Protein AF-A0A7V3N4R5-F1 (afdb_monomer)

Nearest PDB structures (foldseek):
  3wfo-assembly3_C  TM=3.844E-01  e=6.328E+00  Aquifex aeolicus VF5

Mean predicted aligned error: 7.98 Å

Structure (mmCIF, N/CA/C/O backbone):
data_AF-A0A7V3N4R5-F1
#
_entry.id   AF-A0A7V3N4R5-F1
#
loop_
_atom_site.group_PDB
_atom_site.id
_atom_site.type_symbol
_atom_site.label_atom_id
_atom_site.label_alt_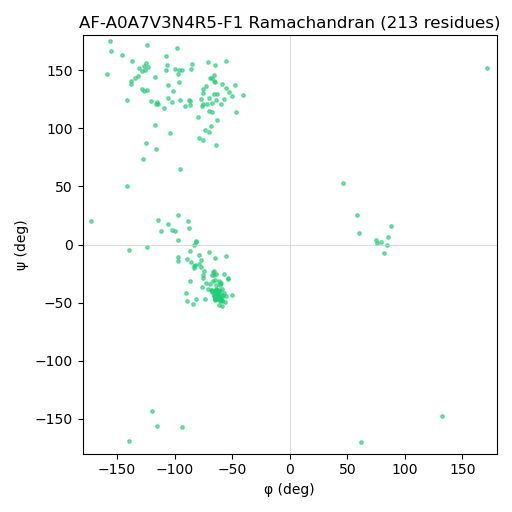id
_atom_site.label_comp_id
_atom_site.label_asym_id
_atom_site.label_entity_id
_atom_site.label_seq_id
_atom_site.pdbx_PDB_ins_code
_atom_site.Cartn_x
_atom_site.Cartn_y
_atom_site.Cartn_z
_atom_site.occupancy
_atom_site.B_iso_or_equiv
_atom_site.auth_seq_id
_atom_site.auth_comp_id
_atom_site.auth_asym_id
_atom_site.auth_atom_id
_atom_site.pdbx_PDB_model_num
ATOM 1 N N . MET A 1 1 ? -25.066 21.885 56.113 1.00 42.94 1 MET A N 1
ATOM 2 C CA . MET A 1 1 ? -25.441 22.082 54.693 1.00 42.94 1 MET A CA 1
ATOM 3 C C . MET A 1 1 ? -24.604 21.133 53.843 1.00 42.94 1 MET A C 1
ATOM 5 O O . MET A 1 1 ? -23.394 21.307 53.765 1.00 42.94 1 MET A O 1
ATOM 9 N N . LYS A 1 2 ? -25.208 20.058 53.319 1.00 43.84 2 LYS A N 1
ATOM 10 C CA . LYS A 1 2 ? -24.513 19.022 52.537 1.00 43.84 2 LYS A CA 1
ATOM 11 C C . LYS A 1 2 ? -24.316 19.534 51.106 1.00 43.84 2 LYS A C 1
ATOM 13 O O . LYS A 1 2 ? -25.289 19.662 50.374 1.00 43.84 2 LYS A O 1
ATOM 18 N N . LYS A 1 3 ? -23.076 19.845 50.716 1.00 50.09 3 LYS A N 1
ATOM 19 C CA . LYS A 1 3 ? -22.726 20.097 49.311 1.00 50.09 3 LYS A CA 1
ATOM 20 C C . LYS A 1 3 ? -22.715 18.745 48.593 1.00 50.09 3 LYS A C 1
ATOM 22 O O . LYS A 1 3 ? -21.779 17.967 48.750 1.00 50.09 3 LYS A O 1
ATOM 27 N N . ILE A 1 4 ? -23.805 18.434 47.898 1.00 53.88 4 ILE A N 1
ATOM 28 C CA . ILE A 1 4 ? -23.929 17.249 47.046 1.00 53.88 4 ILE A CA 1
ATOM 29 C C . ILE A 1 4 ? -22.974 17.448 45.863 1.00 53.88 4 ILE A C 1
ATOM 31 O O . ILE A 1 4 ? -23.129 18.383 45.083 1.00 53.88 4 ILE A O 1
ATOM 35 N N . PHE A 1 5 ? -21.944 16.605 45.782 1.00 53.53 5 PHE A N 1
ATOM 36 C CA . PHE A 1 5 ? -20.989 16.567 44.677 1.00 53.53 5 PHE A CA 1
ATOM 37 C C . PHE A 1 5 ? -21.696 16.056 43.412 1.00 53.53 5 PHE A C 1
ATOM 39 O O . PHE A 1 5 ? -21.926 14.861 43.252 1.00 53.53 5 PHE A O 1
ATOM 46 N N . LEU A 1 6 ? -22.040 16.980 42.520 1.00 50.12 6 LEU A N 1
ATOM 47 C CA . LEU A 1 6 ? -22.646 16.741 41.209 1.00 50.12 6 LEU A CA 1
ATOM 48 C C . LEU A 1 6 ? -21.533 16.711 40.138 1.00 50.12 6 LEU A C 1
ATOM 50 O O . LEU A 1 6 ? -21.434 17.613 39.319 1.00 50.12 6 LEU A O 1
ATOM 54 N N . ILE A 1 7 ? -20.617 15.731 40.196 1.00 55.66 7 ILE A N 1
ATOM 55 C CA . ILE A 1 7 ? -19.498 15.604 39.229 1.00 55.66 7 ILE A CA 1
ATOM 56 C C . ILE A 1 7 ? -19.177 14.136 38.825 1.00 55.66 7 ILE A C 1
ATOM 58 O O . ILE A 1 7 ? -18.016 13.743 38.885 1.00 55.66 7 ILE A O 1
ATOM 62 N N . PRO A 1 8 ? -20.142 13.284 38.408 1.00 52.06 8 PRO A N 1
ATOM 63 C CA . PRO A 1 8 ? -19.741 12.130 37.586 1.00 52.06 8 PRO A CA 1
ATOM 64 C C . PRO A 1 8 ? -20.451 12.016 36.230 1.00 52.06 8 PRO A C 1
ATOM 66 O O . PRO A 1 8 ? -20.114 11.133 35.453 1.00 52.06 8 PRO A O 1
ATOM 69 N N . ILE A 1 9 ? -21.390 12.905 35.891 1.00 51.75 9 ILE A N 1
ATOM 70 C CA . ILE A 1 9 ? -22.190 12.763 34.656 1.00 51.75 9 ILE A CA 1
ATOM 71 C C . ILE A 1 9 ? -21.463 13.314 33.411 1.00 51.75 9 ILE A C 1
ATOM 73 O O . ILE A 1 9 ? -21.743 12.882 32.298 1.00 51.75 9 ILE A O 1
ATOM 77 N N . LEU A 1 10 ? -20.465 14.191 33.572 1.00 48.09 10 LEU A N 1
ATOM 78 C CA . LEU A 1 10 ? -19.772 14.814 32.433 1.00 48.09 10 LEU A CA 1
ATOM 79 C C . LEU A 1 10 ? -18.754 13.886 31.730 1.00 48.09 10 LEU A C 1
ATOM 81 O O . LEU A 1 10 ? -18.425 14.120 30.574 1.00 48.09 10 LEU A O 1
ATOM 85 N N . PHE A 1 11 ? -18.286 12.811 32.381 1.00 51.50 11 PHE A N 1
ATOM 86 C CA . PHE A 1 11 ? -17.309 11.874 31.794 1.00 51.50 11 PHE A CA 1
ATOM 87 C C . PHE A 1 11 ? -17.935 10.713 31.004 1.00 51.50 11 PHE A C 1
ATOM 89 O O . PHE A 1 11 ? -17.228 10.046 30.255 1.00 51.50 11 PHE A O 1
ATOM 96 N N . LEU A 1 12 ? -19.251 10.486 31.115 1.00 50.97 12 LEU A N 1
ATOM 97 C CA . LEU A 1 12 ? -19.955 9.435 30.361 1.00 50.97 12 LEU A CA 1
ATOM 98 C C . LEU A 1 12 ? -20.211 9.805 28.889 1.00 50.97 12 LEU A C 1
ATOM 100 O O . LEU A 1 12 ? -20.517 8.926 28.095 1.00 50.97 12 LEU A O 1
ATOM 104 N N . PHE A 1 13 ? -20.044 11.076 28.510 1.00 49.75 13 PHE A N 1
ATOM 105 C CA . PHE A 1 13 ? -20.226 11.547 27.130 1.00 49.75 13 PHE A CA 1
ATOM 106 C C . PHE A 1 13 ? -18.917 11.649 26.329 1.00 49.75 13 PHE A C 1
ATOM 108 O O . PHE A 1 13 ? -18.934 12.079 25.181 1.00 49.75 13 PHE A O 1
ATOM 115 N N . LEU A 1 14 ? -17.786 11.243 26.918 1.00 48.66 14 LEU A N 1
ATOM 116 C CA . LEU A 1 14 ? -16.469 11.210 26.269 1.00 48.66 14 LEU A CA 1
ATOM 117 C C . LEU A 1 14 ? -16.024 9.785 25.916 1.00 48.66 14 LEU A C 1
ATOM 119 O O . LEU A 1 14 ? -14.837 9.563 25.681 1.00 48.66 14 LEU A O 1
ATOM 123 N N . SER A 1 15 ? -16.944 8.812 25.871 1.00 47.53 15 SER A N 1
ATOM 124 C CA . SER A 1 15 ? -16.670 7.507 25.266 1.00 47.53 15 SER A CA 1
ATOM 125 C C . SER A 1 15 ? -16.415 7.719 23.776 1.00 47.53 15 SER A C 1
ATOM 127 O O . SER A 1 15 ? -17.335 7.686 22.957 1.00 47.53 15 SER A O 1
ATOM 129 N N . GLY A 1 16 ? -15.158 8.030 23.460 1.00 48.97 16 GLY A N 1
ATOM 130 C CA . GLY A 1 16 ? -14.650 8.142 22.111 1.00 48.97 16 GLY A CA 1
ATOM 131 C C . GLY A 1 16 ? -15.064 6.893 21.363 1.00 48.97 16 GLY A C 1
ATOM 132 O O . GLY A 1 16 ? -14.892 5.779 21.862 1.00 48.97 16 GLY A O 1
ATOM 133 N N . ILE A 1 17 ? -15.682 7.118 20.210 1.00 50.53 17 ILE A N 1
ATOM 134 C CA . ILE A 1 17 ? -16.067 6.088 19.260 1.00 50.53 17 ILE A CA 1
ATOM 135 C C . ILE A 1 17 ? -14.837 5.190 19.115 1.00 50.53 17 ILE A C 1
ATOM 137 O O . ILE A 1 17 ? -13.774 5.666 18.722 1.00 50.53 17 ILE A O 1
ATOM 141 N N . ALA A 1 18 ? -14.931 3.934 19.549 1.00 45.59 18 ALA A N 1
ATOM 142 C CA . ALA A 1 18 ? -13.919 2.955 19.201 1.00 45.59 18 ALA A CA 1
ATOM 143 C C . ALA A 1 18 ? -14.007 2.847 17.680 1.00 45.59 18 ALA A C 1
ATOM 145 O O . ALA A 1 18 ? -15.024 2.387 17.165 1.00 45.59 18 ALA A O 1
ATOM 146 N N . TRP A 1 19 ? -13.018 3.389 16.971 1.00 52.00 19 TRP A N 1
ATOM 147 C CA . TRP A 1 19 ? -12.984 3.301 15.520 1.00 52.00 19 TRP A CA 1
ATOM 148 C C . TRP A 1 19 ? -12.701 1.837 15.204 1.00 52.00 19 TRP A C 1
ATOM 150 O O . TRP A 1 19 ? -11.571 1.370 15.312 1.00 52.00 19 TRP A O 1
ATOM 160 N N . SER A 1 20 ? -13.775 1.096 14.931 1.00 63.69 20 SER A N 1
ATOM 161 C CA . SER A 1 20 ? -13.699 -0.180 14.238 1.00 63.69 20 SER A CA 1
ATOM 162 C C . SER A 1 20 ? -12.972 0.037 12.915 1.00 63.69 20 SER A C 1
ATOM 164 O O . SER A 1 20 ? -12.940 1.161 12.400 1.00 63.69 20 SER A O 1
ATOM 166 N N . LEU A 1 21 ? -12.417 -1.040 12.357 1.00 73.06 21 LEU A N 1
ATOM 167 C CA . LEU A 1 21 ? -11.951 -1.055 10.974 1.00 73.06 21 LEU A CA 1
ATOM 168 C C . LEU A 1 21 ? -12.972 -0.302 10.097 1.00 73.06 21 LEU A C 1
ATOM 170 O O . LEU A 1 21 ? -14.174 -0.561 10.226 1.00 73.06 21 LEU A O 1
ATOM 174 N N . PRO A 1 22 ? -12.543 0.677 9.280 1.00 80.44 22 PRO A N 1
ATOM 175 C CA . PRO A 1 22 ? -13.484 1.506 8.529 1.00 80.44 22 PRO A CA 1
ATOM 176 C C . PRO A 1 22 ? -14.196 0.744 7.403 1.00 80.44 22 PRO A C 1
ATOM 178 O O . PRO A 1 22 ? -15.109 1.300 6.802 1.00 80.44 22 PRO A O 1
ATOM 181 N N . PHE A 1 23 ? -13.784 -0.501 7.158 1.00 91.00 23 PHE A N 1
ATOM 182 C CA . PHE A 1 23 ? -14.266 -1.402 6.122 1.00 91.00 23 PHE A CA 1
ATOM 183 C C . PHE A 1 23 ? -14.566 -2.774 6.732 1.00 91.00 23 PHE A C 1
ATOM 185 O O . PHE A 1 23 ? -13.844 -3.232 7.621 1.00 91.00 23 PHE A O 1
ATOM 192 N N . ASN A 1 24 ? -15.598 -3.438 6.225 1.00 92.62 24 ASN A N 1
ATOM 193 C CA . ASN A 1 24 ? -15.962 -4.816 6.535 1.00 92.62 24 ASN A CA 1
ATOM 194 C C . ASN A 1 24 ? -16.088 -5.613 5.235 1.00 92.62 24 ASN A C 1
ATOM 196 O O . ASN A 1 24 ? -16.434 -5.067 4.187 1.00 92.62 24 ASN A O 1
ATOM 200 N N . ALA A 1 25 ? -15.879 -6.927 5.310 1.00 93.62 25 ALA A N 1
ATOM 201 C CA . ALA A 1 25 ? -16.106 -7.818 4.179 1.00 93.62 25 ALA A CA 1
ATOM 202 C C . ALA A 1 25 ? -17.522 -7.639 3.591 1.00 93.62 25 ALA A C 1
ATOM 204 O O . ALA A 1 25 ? -18.529 -7.632 4.308 1.00 93.62 25 ALA A O 1
ATOM 205 N N . GLY A 1 26 ? -17.593 -7.497 2.269 1.00 94.75 26 GLY A N 1
ATOM 206 C CA . GLY A 1 26 ? -18.817 -7.254 1.510 1.00 94.75 26 GLY A CA 1
ATOM 207 C C . GLY A 1 26 ? -19.251 -5.787 1.418 1.00 94.75 26 GLY A C 1
ATOM 208 O O . GLY A 1 26 ? -20.268 -5.517 0.759 1.00 94.75 26 GLY A O 1
ATOM 209 N N . ASP A 1 27 ? -18.521 -4.846 2.030 1.00 96.69 27 ASP A N 1
ATOM 210 C CA . ASP A 1 27 ? -18.789 -3.415 1.875 1.00 96.69 27 ASP A CA 1
ATOM 211 C C . ASP A 1 27 ? -18.523 -2.977 0.420 1.00 96.69 27 ASP A C 1
ATOM 213 O O . ASP A 1 27 ? -17.470 -3.286 -0.146 1.00 96.69 27 ASP A O 1
ATOM 217 N N . PRO A 1 28 ? -19.472 -2.277 -0.231 1.00 97.62 28 PRO A N 1
ATOM 218 C CA . PRO A 1 28 ? -19.254 -1.709 -1.549 1.00 97.62 28 PRO A CA 1
ATOM 219 C C . PRO A 1 28 ? -18.368 -0.466 -1.445 1.00 97.62 28 PRO A C 1
ATOM 221 O O . PRO A 1 28 ? -18.621 0.435 -0.638 1.00 97.62 28 PRO A O 1
ATOM 224 N N . VAL A 1 29 ? -17.366 -0.380 -2.314 1.00 97.88 29 VAL A N 1
ATOM 225 C CA . VAL A 1 29 ? -16.398 0.719 -2.330 1.00 97.88 29 VAL A CA 1
ATOM 226 C C . VAL A 1 29 ? -16.359 1.418 -3.681 1.00 97.88 29 VAL A C 1
ATOM 228 O O . VAL A 1 29 ? -16.643 0.842 -4.729 1.00 97.88 29 VAL A O 1
ATOM 231 N N . ASN A 1 30 ? -15.986 2.691 -3.658 1.00 97.88 30 ASN A N 1
ATOM 232 C CA . ASN A 1 30 ? -15.648 3.459 -4.845 1.00 97.88 30 ASN A CA 1
ATOM 233 C C . ASN A 1 30 ? -14.164 3.830 -4.791 1.00 97.88 30 ASN A C 1
ATOM 235 O O . ASN A 1 30 ? -13.720 4.477 -3.841 1.00 97.88 30 ASN A O 1
ATOM 239 N N . ILE A 1 31 ? -13.411 3.404 -5.803 1.00 97.44 31 ILE A N 1
ATOM 240 C CA . ILE A 1 31 ? -11.957 3.548 -5.871 1.00 97.44 31 ILE A CA 1
ATOM 241 C C . ILE A 1 31 ? -11.618 4.477 -7.036 1.00 97.44 31 ILE A C 1
ATOM 243 O O . ILE A 1 31 ? -11.996 4.211 -8.175 1.00 97.44 31 ILE A O 1
ATOM 247 N N . ASN A 1 32 ? -10.903 5.567 -6.757 1.00 97.06 32 ASN A N 1
ATOM 248 C CA . ASN A 1 32 ? -10.471 6.527 -7.773 1.00 97.06 32 ASN A CA 1
ATOM 249 C C . ASN A 1 32 ? -8.960 6.701 -7.747 1.00 97.06 32 ASN A C 1
ATOM 251 O O . ASN A 1 32 ? -8.384 6.968 -6.694 1.00 97.06 32 ASN A O 1
ATOM 255 N N . LEU A 1 33 ? -8.337 6.647 -8.920 1.00 96.62 33 LEU A N 1
ATOM 256 C CA . LEU A 1 33 ? -6.944 7.036 -9.090 1.00 96.62 33 LEU A CA 1
ATOM 257 C C . LEU A 1 33 ? -6.823 8.563 -8.984 1.00 96.62 33 LEU A C 1
ATOM 259 O O . LEU A 1 33 ? -7.456 9.296 -9.744 1.00 96.62 33 LEU A O 1
ATOM 263 N N . ILE A 1 34 ? -6.031 9.040 -8.026 1.00 97.56 34 ILE A N 1
ATOM 264 C CA . ILE A 1 34 ? -5.731 10.464 -7.826 1.00 97.56 34 ILE A CA 1
ATOM 265 C C . ILE A 1 34 ? -4.509 10.849 -8.653 1.00 97.56 34 ILE A C 1
ATOM 267 O O . ILE A 1 34 ? -4.524 11.849 -9.368 1.00 97.56 34 ILE A O 1
ATOM 271 N N . GLU A 1 35 ? -3.450 10.050 -8.551 1.00 97.12 35 GLU A N 1
ATOM 272 C CA . GLU A 1 35 ? -2.182 10.309 -9.219 1.00 97.12 35 GLU A CA 1
ATOM 273 C C . GLU A 1 35 ? -1.594 9.004 -9.735 1.00 97.12 35 GLU A C 1
ATOM 275 O O . GLU A 1 35 ? -1.421 8.063 -8.971 1.00 97.12 35 GLU A O 1
ATOM 280 N N . SER A 1 36 ? -1.306 8.955 -11.036 1.00 96.31 36 SER A N 1
ATOM 281 C CA . SER A 1 36 ? -0.877 7.743 -11.732 1.00 96.31 36 SER A CA 1
ATOM 282 C C . SER A 1 36 ? 0.641 7.652 -11.862 1.00 96.31 36 SER A C 1
ATOM 284 O O . SER A 1 36 ? 1.304 8.638 -12.205 1.00 96.31 36 SER A O 1
ATOM 286 N N . VAL A 1 37 ? 1.174 6.447 -11.681 1.00 96.44 37 VAL A N 1
ATOM 287 C CA . VAL A 1 37 ? 2.512 6.055 -12.126 1.00 96.44 37 VAL A CA 1
ATOM 288 C C . VAL A 1 37 ? 2.406 4.791 -12.977 1.00 96.44 37 VAL A C 1
ATOM 290 O O . VAL A 1 37 ? 1.705 3.843 -12.622 1.00 96.44 37 VAL A O 1
ATOM 293 N N . GLY A 1 38 ? 3.063 4.787 -14.138 1.00 94.31 38 GLY A N 1
ATOM 294 C CA . GLY A 1 38 ? 3.127 3.596 -14.983 1.00 94.31 38 GLY A CA 1
ATOM 295 C C . GLY A 1 38 ? 3.985 2.521 -14.324 1.00 94.31 38 GLY A C 1
ATOM 296 O O . GLY A 1 38 ? 4.990 2.848 -13.701 1.00 94.31 38 GLY A O 1
ATOM 297 N N . SER A 1 39 ? 3.612 1.252 -14.472 1.00 90.56 39 SER A N 1
ATOM 298 C CA . SER A 1 39 ? 4.412 0.122 -13.978 1.00 90.56 39 SER A CA 1
ATOM 299 C C . SER A 1 39 ? 5.488 -0.342 -14.967 1.00 90.56 39 SER A C 1
ATOM 301 O O . SER A 1 39 ? 6.382 -1.103 -14.625 1.00 90.56 39 SER A O 1
ATOM 303 N N . GLY A 1 40 ? 5.387 0.078 -16.232 1.00 86.62 40 GLY A N 1
ATOM 304 C CA . GLY A 1 40 ? 6.186 -0.468 -17.333 1.00 86.62 40 GLY A CA 1
ATOM 305 C C . GLY A 1 40 ? 5.645 -1.784 -17.915 1.00 86.62 40 GLY A C 1
ATOM 306 O O . GLY A 1 40 ? 6.114 -2.202 -18.967 1.00 86.62 40 GLY A O 1
ATOM 307 N N . PHE A 1 41 ? 4.618 -2.395 -17.311 1.00 86.19 41 PHE A N 1
ATOM 308 C CA . PHE A 1 41 ? 3.940 -3.603 -17.818 1.00 86.19 41 PHE A CA 1
ATOM 309 C C . PHE A 1 41 ? 2.620 -3.315 -18.550 1.00 86.19 41 PHE A C 1
ATOM 311 O O . PHE A 1 41 ? 1.830 -4.214 -18.819 1.00 86.19 41 PHE A O 1
ATOM 318 N N . GLY A 1 42 ? 2.344 -2.047 -18.861 1.00 79.44 42 GLY A N 1
ATOM 319 C CA . GLY A 1 42 ? 1.057 -1.636 -19.429 1.00 79.44 42 GLY A CA 1
ATOM 320 C C . GLY A 1 42 ? -0.073 -1.512 -18.399 1.00 79.44 42 GLY A C 1
ATOM 321 O O . GLY A 1 42 ? -1.188 -1.161 -18.779 1.00 79.44 42 GLY A O 1
ATOM 322 N N . SER A 1 43 ? 0.215 -1.732 -17.111 1.00 83.44 43 SER A N 1
ATOM 323 C CA . SER A 1 43 ? -0.635 -1.349 -15.980 1.00 83.44 43 SER A CA 1
ATOM 324 C C . SER A 1 43 ? -0.168 -0.020 -15.362 1.00 83.44 43 SER A C 1
ATOM 326 O O . SER A 1 43 ? 0.899 0.520 -15.686 1.00 83.44 43 SER A O 1
ATOM 328 N N . SER A 1 44 ? -0.984 0.547 -14.475 1.00 90.69 44 SER A N 1
ATOM 329 C CA . SER A 1 44 ? -0.639 1.752 -13.720 1.00 90.69 44 SER A CA 1
ATOM 330 C C . SER A 1 44 ? -1.075 1.621 -12.270 1.00 90.69 44 SER A C 1
ATOM 332 O O . SER A 1 44 ? -2.186 1.163 -12.015 1.00 90.69 44 SER A O 1
ATOM 334 N N . GLY A 1 45 ? -0.243 2.106 -11.357 1.00 94.12 45 GLY A N 1
ATOM 335 C CA . GLY A 1 45 ? -0.559 2.260 -9.940 1.00 94.12 45 GLY A CA 1
ATOM 336 C C . GLY A 1 45 ? -0.555 3.733 -9.548 1.00 94.12 45 GLY A C 1
ATOM 337 O O . GLY A 1 45 ? -0.686 4.620 -10.401 1.00 94.12 45 GLY A O 1
ATOM 338 N N . GLY A 1 46 ? -0.346 3.998 -8.261 1.00 95.75 46 GLY A N 1
ATOM 339 C CA . GLY A 1 46 ? -0.121 5.334 -7.727 1.00 95.75 46 GLY A CA 1
ATOM 340 C C . GLY A 1 46 ? -0.980 5.611 -6.504 1.00 95.75 46 GLY A C 1
ATOM 341 O O . GLY A 1 46 ? -1.265 4.715 -5.718 1.00 95.75 46 GLY A O 1
ATOM 342 N N . LEU A 1 47 ? -1.385 6.867 -6.329 1.00 97.94 47 LEU A N 1
ATOM 343 C CA . LEU A 1 47 ? -2.213 7.247 -5.193 1.00 97.94 47 LEU A CA 1
ATOM 344 C C . LEU A 1 47 ? -3.689 7.031 -5.518 1.00 97.94 47 LEU A C 1
ATOM 346 O O . LEU A 1 47 ? -4.233 7.680 -6.415 1.00 97.94 47 LEU A O 1
ATOM 350 N N . PHE A 1 48 ? -4.354 6.193 -4.736 1.00 97.94 48 PHE A N 1
ATOM 351 C CA . PHE A 1 48 ? -5.781 5.921 -4.835 1.00 97.94 48 PHE A CA 1
ATOM 352 C C . PHE A 1 48 ? -6.551 6.544 -3.683 1.00 97.94 48 PHE A C 1
ATOM 354 O O . PHE A 1 48 ? -6.055 6.664 -2.565 1.00 97.94 48 PHE A O 1
ATOM 361 N N . LYS A 1 49 ? -7.801 6.903 -3.962 1.00 97.75 49 LYS A N 1
ATOM 362 C CA . LYS A 1 49 ? -8.817 7.267 -2.981 1.00 97.75 49 LYS A CA 1
ATOM 363 C C . LYS A 1 49 ? -9.861 6.166 -2.927 1.00 97.75 49 LYS A C 1
ATOM 365 O O . LYS A 1 49 ? -10.566 5.971 -3.917 1.00 97.75 49 LYS A O 1
ATOM 370 N N . ILE A 1 50 ? -9.999 5.513 -1.781 1.00 97.19 50 ILE A N 1
ATOM 371 C CA . ILE A 1 50 ? -11.036 4.505 -1.546 1.00 97.19 50 ILE A CA 1
ATOM 372 C C . ILE A 1 50 ? -12.096 5.112 -0.646 1.00 97.19 50 ILE A C 1
ATOM 374 O O . ILE A 1 50 ? -11.782 5.622 0.430 1.00 97.19 50 ILE A O 1
ATOM 378 N N . LYS A 1 51 ? -13.348 5.064 -1.094 1.00 97.19 51 LYS A N 1
ATOM 379 C CA . LYS A 1 51 ? -14.515 5.498 -0.335 1.00 97.19 51 LYS A CA 1
ATOM 380 C C . LYS A 1 51 ? -15.432 4.313 -0.068 1.00 97.19 51 LYS A C 1
ATOM 382 O O . LYS A 1 51 ? -15.955 3.727 -1.012 1.00 97.19 51 LYS A O 1
ATOM 387 N N . ASP A 1 52 ? -15.684 4.032 1.202 1.00 96.25 52 ASP A N 1
ATOM 388 C CA . ASP A 1 52 ? -16.749 3.126 1.619 1.00 96.25 52 ASP A CA 1
ATOM 389 C C . ASP A 1 52 ? -18.114 3.780 1.347 1.00 96.25 52 ASP A C 1
ATOM 391 O O . ASP A 1 52 ? -18.369 4.921 1.755 1.00 96.25 52 ASP A O 1
ATOM 395 N N . LEU A 1 53 ? -18.994 3.094 0.618 1.00 96.50 53 LEU A N 1
ATOM 396 C CA . LEU A 1 53 ? -20.293 3.650 0.234 1.00 96.50 53 LEU A CA 1
ATOM 397 C C . LEU A 1 53 ? -21.363 3.518 1.328 1.00 96.50 53 LEU A C 1
ATOM 399 O O . LEU A 1 53 ? -22.347 4.258 1.287 1.00 96.50 53 LEU A O 1
ATOM 403 N N . ASN A 1 54 ? -21.164 2.644 2.314 1.00 94.62 54 ASN A N 1
ATOM 404 C CA . ASN A 1 54 ? -22.042 2.488 3.471 1.00 94.62 54 ASN A CA 1
ATOM 405 C C . ASN A 1 54 ? -21.739 3.552 4.537 1.00 94.62 54 ASN A C 1
ATOM 407 O O . ASN A 1 54 ? -22.652 4.209 5.042 1.00 94.62 54 ASN A O 1
ATOM 411 N N . THR A 1 55 ? -20.462 3.756 4.866 1.00 92.56 55 THR A N 1
ATOM 412 C CA . THR A 1 55 ? -20.024 4.648 5.956 1.00 92.56 55 THR A CA 1
ATOM 413 C C . THR A 1 55 ? -19.618 6.044 5.482 1.00 92.56 55 THR A C 1
ATOM 415 O O . THR A 1 55 ? -19.521 6.965 6.292 1.00 92.56 55 THR A O 1
ATOM 418 N N . ASN A 1 56 ? -19.410 6.237 4.173 1.00 93.56 56 ASN A N 1
ATOM 419 C CA . ASN A 1 56 ? -18.813 7.437 3.568 1.00 93.56 56 ASN A CA 1
ATOM 420 C C . ASN A 1 56 ? -17.380 7.751 4.033 1.00 93.56 56 ASN A C 1
ATOM 422 O O . ASN A 1 56 ? -16.857 8.820 3.696 1.00 93.56 56 ASN A O 1
ATOM 426 N N . ILE A 1 57 ? -16.723 6.841 4.757 1.00 92.44 57 ILE A N 1
ATOM 427 C CA . ILE A 1 57 ? -15.318 6.992 5.132 1.00 92.44 57 ILE A CA 1
ATOM 428 C C . ILE A 1 57 ? -14.462 6.933 3.869 1.00 92.44 57 ILE A C 1
ATOM 430 O O . ILE A 1 57 ? -14.745 6.188 2.934 1.00 92.44 57 ILE A O 1
ATOM 434 N N . THR A 1 58 ? -13.435 7.778 3.816 1.00 94.69 58 THR A N 1
ATOM 435 C CA . THR A 1 58 ? -12.516 7.865 2.683 1.00 94.69 58 THR A CA 1
ATOM 436 C C . THR A 1 58 ? -11.082 7.773 3.174 1.00 94.69 58 THR A C 1
ATOM 438 O O . THR A 1 58 ? -10.713 8.479 4.113 1.00 94.69 58 THR A O 1
ATOM 441 N N . ILE A 1 59 ? -10.273 6.955 2.507 1.00 95.44 59 ILE A N 1
ATOM 442 C CA . ILE A 1 59 ? -8.835 6.831 2.750 1.00 95.44 59 ILE A CA 1
ATOM 443 C C . ILE A 1 59 ? -8.048 7.063 1.461 1.00 95.44 59 ILE A C 1
ATOM 445 O O . ILE A 1 59 ? -8.569 6.866 0.361 1.00 95.44 59 ILE A O 1
ATOM 449 N N . ASN A 1 60 ? -6.787 7.463 1.616 1.00 96.88 60 ASN A N 1
ATOM 450 C CA . ASN A 1 60 ? -5.815 7.478 0.532 1.00 96.88 60 ASN A CA 1
ATOM 451 C C . ASN A 1 60 ? -4.828 6.319 0.716 1.00 96.88 60 ASN A C 1
ATOM 453 O O . ASN A 1 60 ? -4.372 6.061 1.835 1.00 96.88 60 ASN A O 1
ATOM 457 N N . THR A 1 61 ? -4.502 5.626 -0.367 1.00 97.31 61 THR A N 1
ATOM 458 C CA . THR A 1 61 ? -3.728 4.384 -0.316 1.00 97.31 61 THR A CA 1
ATOM 459 C C . THR A 1 61 ? -2.992 4.101 -1.631 1.00 97.31 61 THR A C 1
ATOM 461 O O . THR A 1 61 ? -3.134 4.850 -2.596 1.00 97.31 61 THR A O 1
ATOM 464 N N . PHE A 1 62 ? -2.193 3.041 -1.639 1.00 97.88 62 PHE A N 1
ATOM 465 C CA . PHE A 1 62 ? -1.368 2.548 -2.731 1.00 97.88 62 PHE A CA 1
ATOM 466 C C . PHE A 1 62 ? -1.698 1.079 -2.998 1.00 97.88 62 PHE A C 1
ATOM 468 O O . PHE A 1 62 ? -2.087 0.359 -2.076 1.00 97.88 62 PHE A O 1
ATOM 475 N N . CYS A 1 63 ? -1.533 0.675 -4.253 1.00 95.75 63 CYS A N 1
ATOM 476 C CA . CYS A 1 63 ? -1.616 -0.718 -4.691 1.00 95.75 63 CYS A CA 1
ATOM 477 C C . CYS A 1 63 ? -0.450 -1.528 -4.122 1.00 95.75 63 CYS A C 1
ATOM 479 O O . CYS A 1 63 ? 0.668 -0.998 -4.068 1.00 95.75 63 CYS A O 1
ATOM 481 N N . LEU A 1 64 ? -0.692 -2.785 -3.759 1.00 95.25 64 LEU A N 1
ATOM 482 C CA . LEU A 1 64 ? 0.368 -3.727 -3.395 1.00 95.25 64 LEU A CA 1
ATOM 483 C C . LEU A 1 64 ? 0.864 -4.488 -4.618 1.00 95.25 64 LEU A C 1
ATOM 485 O O . LEU A 1 64 ? 2.070 -4.581 -4.823 1.00 95.25 64 LEU A O 1
ATOM 489 N N . GLU A 1 65 ? -0.049 -4.915 -5.480 1.00 93.06 65 GLU A N 1
ATOM 490 C CA . GLU A 1 65 ? 0.261 -5.720 -6.649 1.00 93.06 65 GLU A CA 1
ATOM 491 C C . GLU A 1 65 ? 0.393 -4.859 -7.909 1.00 93.06 65 GLU A C 1
ATOM 493 O O . GLU A 1 65 ? -0.288 -3.838 -8.100 1.00 93.06 65 GLU A O 1
ATOM 498 N N . LEU A 1 66 ? 1.280 -5.268 -8.809 1.00 90.38 66 LEU A N 1
ATOM 499 C CA . LEU A 1 66 ? 1.556 -4.549 -10.048 1.00 90.38 66 LEU A CA 1
ATOM 500 C C . LEU A 1 66 ? 0.606 -4.935 -11.192 1.00 90.38 66 LEU A C 1
ATOM 502 O O . LEU A 1 66 ? 0.322 -4.110 -12.073 1.00 90.38 66 LEU A O 1
ATOM 506 N N . ASP A 1 67 ? 0.137 -6.177 -11.213 1.00 85.88 67 ASP A N 1
ATOM 507 C CA . ASP A 1 67 ? -0.625 -6.793 -12.303 1.00 85.88 67 ASP A CA 1
ATOM 508 C C . ASP A 1 67 ? -2.093 -7.084 -11.957 1.00 85.88 67 ASP A C 1
ATOM 510 O O . ASP A 1 67 ? -2.812 -7.701 -12.747 1.00 85.88 67 ASP A O 1
ATOM 514 N N . GLU A 1 68 ? -2.579 -6.543 -10.840 1.00 88.31 68 GLU A N 1
ATOM 515 C CA . GLU A 1 68 ? -3.981 -6.640 -10.451 1.00 88.31 68 GLU A CA 1
ATOM 516 C C . GLU A 1 68 ? -4.802 -5.387 -10.779 1.00 88.31 68 GLU A C 1
ATOM 518 O O . GLU A 1 68 ? -4.337 -4.243 -10.804 1.00 88.31 68 GLU A O 1
ATOM 523 N N . PHE A 1 69 ? -6.089 -5.617 -11.018 1.00 90.31 69 PHE A N 1
ATOM 524 C CA . PHE A 1 69 ? -7.052 -4.611 -11.453 1.00 90.31 69 PHE A CA 1
ATOM 525 C C . PHE A 1 69 ? -8.015 -4.238 -10.322 1.00 90.31 69 PHE A C 1
ATOM 527 O O . PHE A 1 69 ? -8.180 -4.966 -9.349 1.00 90.31 69 PHE A O 1
ATOM 534 N N . ILE A 1 70 ? -8.687 -3.098 -10.468 1.00 93.12 70 ILE A N 1
ATOM 535 C CA . ILE A 1 70 ? -9.560 -2.525 -9.438 1.00 93.12 70 ILE A CA 1
ATOM 536 C C . ILE A 1 70 ? -10.905 -3.269 -9.388 1.00 93.12 70 ILE A C 1
ATOM 538 O O . ILE A 1 70 ? -11.611 -3.342 -10.396 1.00 93.12 70 ILE A O 1
ATOM 542 N N . GLY A 1 71 ? -11.287 -3.765 -8.207 1.00 94.69 71 GLY A N 1
ATOM 543 C CA . GLY A 1 71 ? -12.616 -4.333 -7.945 1.00 94.69 71 GLY A CA 1
ATOM 544 C C . GLY A 1 71 ? -13.620 -3.318 -7.375 1.00 94.69 71 GLY A C 1
ATOM 545 O O . GLY A 1 71 ? -13.510 -2.111 -7.589 1.00 94.69 71 GLY A O 1
ATOM 546 N N . SER A 1 72 ? -14.660 -3.790 -6.684 1.00 96.94 72 SER A N 1
ATOM 547 C CA . SER A 1 72 ? -15.760 -2.932 -6.190 1.00 96.94 72 SER A CA 1
ATOM 548 C C . SER A 1 72 ? -16.269 -3.272 -4.788 1.00 96.94 72 SER A C 1
ATOM 550 O O . SER A 1 72 ? -17.117 -2.549 -4.263 1.00 96.94 72 SER A O 1
ATOM 552 N N . TYR A 1 73 ? -15.765 -4.340 -4.172 1.00 96.94 73 TYR A N 1
ATOM 553 C CA . TYR A 1 73 ? -16.185 -4.790 -2.847 1.00 96.94 73 TYR A CA 1
ATOM 554 C C . TYR A 1 73 ? -14.981 -5.127 -1.982 1.00 96.94 73 TYR A C 1
ATOM 556 O O . TYR A 1 73 ? -14.012 -5.692 -2.476 1.00 96.94 73 TYR A O 1
ATOM 564 N N . VAL A 1 74 ? -15.059 -4.832 -0.691 1.00 95.94 74 VAL A N 1
ATOM 565 C CA . VAL A 1 74 ? -14.071 -5.299 0.287 1.00 95.94 74 VAL A CA 1
ATOM 566 C C . VAL A 1 74 ? -14.196 -6.814 0.411 1.00 95.94 74 VAL A C 1
ATOM 568 O O . VAL A 1 74 ? -15.278 -7.317 0.714 1.00 95.94 74 VAL A O 1
ATOM 571 N N . ALA A 1 75 ? -13.116 -7.540 0.149 1.00 93.00 75 ALA A N 1
ATOM 572 C CA . ALA A 1 75 ? -13.051 -8.980 0.361 1.00 93.00 75 ALA A CA 1
ATOM 573 C C . ALA A 1 75 ? -12.699 -9.282 1.822 1.00 93.00 75 ALA A C 1
ATOM 575 O O . ALA A 1 75 ? -13.433 -10.011 2.489 1.00 93.00 75 ALA A O 1
ATOM 576 N N . ASP A 1 76 ? -11.629 -8.662 2.319 1.00 91.81 76 ASP A N 1
ATOM 577 C CA . ASP A 1 76 ? -11.142 -8.811 3.687 1.00 91.81 76 ASP A CA 1
ATOM 578 C C . ASP A 1 76 ? -10.326 -7.581 4.128 1.00 91.81 76 ASP A C 1
ATOM 580 O O . ASP A 1 76 ? -9.961 -6.725 3.317 1.00 91.81 76 ASP A O 1
ATOM 584 N N . VAL A 1 77 ? -10.065 -7.485 5.431 1.00 88.94 77 VAL A N 1
ATOM 585 C CA . VAL A 1 77 ? -9.058 -6.588 6.005 1.00 88.94 77 VAL A CA 1
ATOM 586 C C . VAL A 1 77 ? -8.105 -7.432 6.844 1.00 88.94 77 VAL A C 1
ATOM 588 O O . VAL A 1 77 ? -8.316 -7.619 8.047 1.00 88.94 77 VAL A O 1
ATOM 591 N N . SER A 1 78 ? -7.073 -7.964 6.197 1.00 82.00 78 SER A N 1
ATOM 592 C CA . SER A 1 78 ? -6.161 -8.933 6.795 1.00 82.00 78 SER A CA 1
ATOM 593 C C . SER A 1 78 ? -5.032 -8.246 7.581 1.00 82.00 78 SER A C 1
ATOM 595 O O . SER A 1 78 ? -4.632 -7.116 7.290 1.00 82.00 78 SER A O 1
ATOM 597 N N . ASP A 1 79 ? -4.510 -8.915 8.615 1.00 72.50 79 ASP A N 1
ATOM 598 C CA . ASP A 1 79 ? -3.513 -8.323 9.520 1.00 72.50 79 ASP A CA 1
ATOM 599 C C . ASP A 1 79 ? -2.172 -8.013 8.823 1.00 72.50 79 ASP A C 1
ATOM 601 O O . ASP A 1 79 ? -1.475 -7.096 9.258 1.00 72.50 79 ASP A O 1
ATOM 605 N N . ASP A 1 80 ? -1.813 -8.722 7.745 1.00 79.62 80 ASP A N 1
ATOM 606 C CA . ASP A 1 80 ? -0.611 -8.453 6.939 1.00 79.62 80 ASP A CA 1
ATOM 607 C C . ASP A 1 80 ? -0.478 -9.275 5.640 1.00 79.62 80 ASP A C 1
ATOM 609 O O . ASP A 1 80 ? 0.640 -9.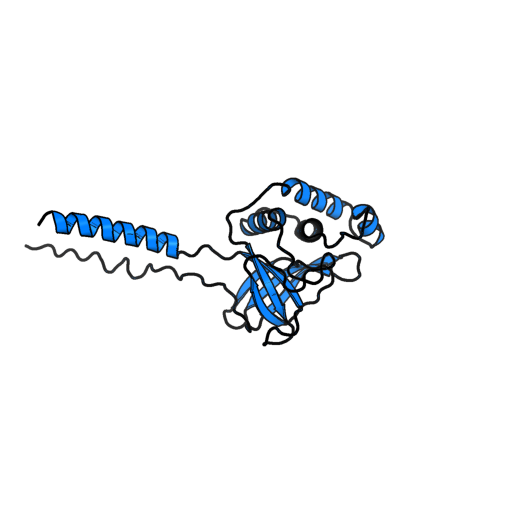389 5.141 1.00 79.62 80 ASP A O 1
ATOM 613 N N . LEU A 1 81 ? -1.553 -9.849 5.090 1.00 83.19 81 LEU A N 1
ATOM 614 C CA . LEU A 1 81 ? -1.464 -10.784 3.960 1.00 83.19 81 LEU A CA 1
ATOM 615 C C . LEU A 1 81 ? -2.241 -10.292 2.738 1.00 83.19 81 LEU A C 1
ATOM 617 O O . LEU A 1 81 ? -3.454 -10.113 2.816 1.00 83.19 81 LEU A O 1
ATOM 621 N N . ALA A 1 82 ? -1.568 -10.159 1.599 1.00 81.12 82 ALA A N 1
ATOM 622 C CA . ALA A 1 82 ? -2.241 -10.062 0.309 1.00 81.12 82 ALA A CA 1
ATOM 623 C C . ALA A 1 82 ? -2.728 -11.456 -0.110 1.00 81.12 82 ALA A C 1
ATOM 625 O O . ALA A 1 82 ? -1.933 -12.396 -0.246 1.00 81.12 82 ALA A O 1
ATOM 626 N N . THR A 1 83 ? -4.043 -11.613 -0.288 1.00 75.75 83 THR A N 1
ATOM 627 C CA . THR A 1 83 ? -4.685 -12.935 -0.424 1.00 75.75 83 THR A CA 1
ATOM 628 C C . THR A 1 83 ? -4.159 -13.726 -1.623 1.00 75.75 83 THR A C 1
ATOM 630 O O . THR A 1 83 ? -3.944 -14.938 -1.522 1.00 75.75 83 THR A O 1
ATOM 633 N N . LYS A 1 84 ? -3.930 -13.056 -2.756 1.00 77.00 84 LYS A N 1
ATOM 634 C CA . LYS A 1 84 ? -3.358 -13.674 -3.959 1.00 77.00 84 LYS A CA 1
ATOM 635 C C . LYS A 1 84 ? -1.855 -13.483 -4.114 1.00 77.00 84 LYS A C 1
ATOM 637 O O . LYS A 1 84 ? -1.281 -14.184 -4.936 1.00 77.00 84 LYS A O 1
ATOM 642 N N . GLY A 1 85 ? -1.245 -12.621 -3.302 1.00 73.56 85 GLY A N 1
ATOM 643 C CA . GLY A 1 85 ? 0.082 -12.088 -3.593 1.00 73.56 85 GLY A CA 1
ATOM 644 C C . GLY A 1 85 ? 0.089 -11.281 -4.889 1.00 73.56 85 GLY A C 1
ATOM 645 O O . GLY A 1 85 ? -0.972 -10.985 -5.437 1.00 73.56 85 GLY A O 1
ATOM 646 N N . GLY A 1 86 ? 1.280 -10.931 -5.364 1.00 78.38 86 GLY A N 1
ATOM 647 C CA . GLY A 1 86 ? 1.468 -10.269 -6.648 1.00 78.38 86 GLY A CA 1
ATOM 648 C C . GLY A 1 86 ? 2.342 -11.090 -7.583 1.00 78.38 86 GLY A C 1
ATOM 649 O O . GLY A 1 86 ? 2.309 -12.322 -7.613 1.00 78.38 86 GLY A O 1
ATOM 650 N N . ARG A 1 87 ? 3.172 -10.414 -8.373 1.00 83.50 87 ARG A N 1
ATOM 651 C CA . ARG A 1 87 ? 4.016 -11.102 -9.365 1.00 83.50 87 ARG A CA 1
ATOM 652 C C . ARG A 1 87 ? 5.030 -12.042 -8.715 1.00 83.50 87 ARG A C 1
ATOM 654 O O . ARG A 1 87 ? 5.495 -12.972 -9.369 1.00 83.50 87 ARG A O 1
ATOM 661 N N . ASN A 1 88 ? 5.408 -11.778 -7.468 1.00 81.12 88 ASN A N 1
ATOM 662 C CA . ASN A 1 88 ? 6.380 -12.540 -6.685 1.00 81.12 88 ASN A CA 1
ATOM 663 C C . ASN A 1 88 ? 5.851 -13.889 -6.153 1.00 81.12 88 ASN A C 1
ATOM 665 O O . ASN A 1 88 ? 6.645 -14.816 -5.973 1.00 81.12 88 ASN A O 1
ATOM 669 N N . THR A 1 89 ? 4.546 -14.026 -5.897 1.00 80.69 89 THR A N 1
ATOM 670 C CA . THR A 1 89 ? 3.941 -15.237 -5.319 1.00 80.69 89 THR A CA 1
ATOM 671 C C . THR A 1 89 ? 2.446 -15.335 -5.616 1.00 80.69 89 THR A C 1
ATOM 673 O O . THR A 1 89 ? 1.739 -14.341 -5.594 1.00 80.69 89 THR A O 1
ATOM 676 N N . ASP A 1 90 ? 1.939 -16.560 -5.785 1.00 72.44 90 ASP A N 1
ATOM 677 C CA . ASP A 1 90 ? 0.516 -16.841 -6.043 1.00 72.44 90 ASP A CA 1
ATOM 678 C C . ASP A 1 90 ? -0.323 -17.024 -4.751 1.00 72.44 90 ASP A C 1
ATOM 680 O O . ASP A 1 90 ? -1.384 -17.664 -4.766 1.00 72.44 90 ASP A O 1
ATOM 684 N N . GLY A 1 91 ? 0.152 -16.533 -3.599 1.00 74.50 91 GLY A N 1
ATOM 685 C CA . GLY A 1 91 ? -0.664 -16.515 -2.382 1.00 74.50 91 GLY A CA 1
ATOM 686 C C . GLY A 1 91 ? 0.046 -16.132 -1.086 1.00 74.50 91 GLY A C 1
ATOM 687 O O . GLY A 1 91 ? 1.229 -16.423 -0.897 1.00 74.50 91 GLY A O 1
ATOM 688 N N . ASN A 1 92 ? -0.745 -15.560 -0.167 1.00 69.81 92 ASN A N 1
ATOM 689 C CA . ASN A 1 92 ? -0.373 -15.151 1.194 1.00 69.81 92 ASN A CA 1
ATOM 690 C C . ASN A 1 92 ? 0.948 -14.377 1.253 1.00 69.81 92 ASN A C 1
ATOM 692 O O . ASN A 1 92 ? 1.847 -14.741 2.020 1.00 69.81 92 ASN A O 1
ATOM 696 N N . ASP A 1 93 ? 1.054 -13.325 0.443 1.00 82.69 93 ASP A N 1
ATOM 697 C CA . ASP A 1 93 ? 2.236 -12.478 0.480 1.00 82.69 93 ASP A CA 1
ATOM 698 C C . ASP A 1 93 ? 2.196 -11.577 1.708 1.00 82.69 93 ASP A C 1
ATOM 700 O O . ASP A 1 93 ? 1.235 -10.831 1.924 1.00 82.69 93 ASP A O 1
ATOM 704 N N . LYS A 1 94 ? 3.221 -11.698 2.548 1.00 90.12 94 LYS A N 1
ATOM 705 C CA . LYS A 1 94 ? 3.271 -10.970 3.805 1.00 90.12 94 LYS A CA 1
ATOM 706 C C . LYS A 1 94 ? 3.890 -9.609 3.575 1.00 90.12 94 LYS A C 1
ATOM 708 O O . LYS A 1 94 ? 5.065 -9.512 3.238 1.00 90.12 94 LYS A O 1
ATOM 713 N N . LEU A 1 95 ? 3.141 -8.585 3.962 1.00 93.19 95 LEU A N 1
ATOM 714 C CA . LEU A 1 95 ? 3.578 -7.209 3.848 1.00 93.19 95 LEU A CA 1
ATOM 715 C C . LEU A 1 95 ? 4.899 -6.966 4.589 1.00 93.19 95 LEU A C 1
ATOM 717 O O . LEU A 1 95 ? 4.994 -7.204 5.806 1.00 93.19 95 LEU A O 1
ATOM 721 N N . SER A 1 96 ? 5.893 -6.432 3.880 1.00 95.50 96 SER A N 1
ATOM 722 C CA . SER A 1 96 ? 7.203 -6.143 4.467 1.00 95.50 96 SER A CA 1
ATOM 723 C C . SER A 1 96 ? 7.134 -5.039 5.538 1.00 95.50 96 SER A C 1
ATOM 725 O O . SER A 1 96 ? 6.386 -4.060 5.434 1.00 95.50 96 SER A O 1
ATOM 727 N N . ASP A 1 97 ? 7.964 -5.145 6.583 1.00 96.81 97 ASP A N 1
ATOM 728 C CA . ASP A 1 97 ? 8.037 -4.119 7.642 1.00 96.81 97 ASP A CA 1
ATOM 729 C C . ASP A 1 97 ? 8.472 -2.747 7.095 1.00 96.81 97 ASP A C 1
ATOM 731 O O . ASP A 1 97 ? 8.028 -1.702 7.581 1.00 96.81 97 ASP A O 1
ATOM 735 N N . ALA A 1 98 ? 9.296 -2.752 6.045 1.00 97.94 98 ALA A N 1
ATOM 736 C CA . ALA A 1 98 ? 9.740 -1.556 5.343 1.00 97.94 98 ALA A CA 1
ATOM 7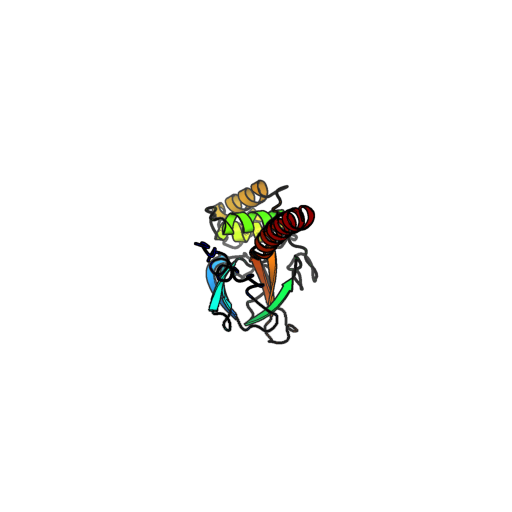37 C C . ALA A 1 98 ? 8.568 -0.845 4.644 1.00 97.94 98 ALA A C 1
ATOM 739 O O . ALA A 1 98 ? 8.417 0.374 4.786 1.00 97.94 98 ALA A O 1
ATOM 740 N N . THR A 1 99 ? 7.688 -1.587 3.965 1.00 97.81 99 THR A N 1
ATOM 741 C CA . THR A 1 99 ? 6.479 -1.021 3.350 1.00 97.81 99 THR A CA 1
ATOM 742 C C . THR A 1 99 ? 5.515 -0.487 4.398 1.00 97.81 99 THR A C 1
ATOM 744 O O . THR A 1 99 ? 5.030 0.644 4.266 1.00 97.81 99 THR A O 1
ATOM 747 N N . LYS A 1 100 ? 5.301 -1.228 5.495 1.00 97.12 100 LYS A N 1
ATOM 748 C CA . LYS A 1 100 ? 4.499 -0.746 6.634 1.00 97.12 100 LYS A CA 1
ATOM 749 C C . LYS A 1 100 ? 5.038 0.578 7.168 1.00 97.12 100 LYS A C 1
ATOM 751 O O . LYS A 1 100 ? 4.270 1.513 7.407 1.00 97.12 100 LYS A O 1
ATOM 756 N N . TRP A 1 101 ? 6.355 0.690 7.326 1.00 97.75 101 TRP A N 1
ATOM 757 C CA . TRP A 1 101 ? 6.997 1.908 7.808 1.00 97.75 101 TRP A CA 1
ATOM 758 C C . TRP A 1 101 ? 6.827 3.090 6.844 1.00 97.75 101 TRP A C 1
ATOM 760 O O . TRP A 1 101 ? 6.4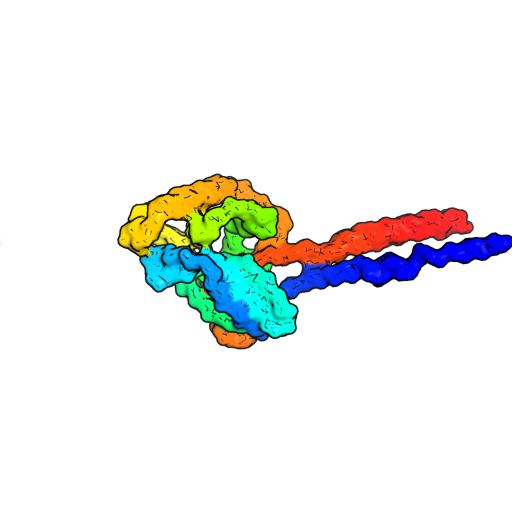36 4.172 7.290 1.00 97.75 101 TRP A O 1
ATOM 770 N N . LEU A 1 102 ? 7.050 2.901 5.538 1.00 98.19 102 LEU A N 1
ATOM 771 C CA . LEU A 1 102 ? 6.864 3.962 4.537 1.00 98.19 102 LEU A CA 1
ATOM 772 C C . LEU A 1 102 ? 5.424 4.470 4.507 1.00 98.19 102 LEU A C 1
ATOM 774 O O . LEU A 1 102 ? 5.186 5.682 4.536 1.00 98.19 102 LEU A O 1
ATOM 778 N N . TYR A 1 103 ? 4.458 3.555 4.496 1.00 97.81 103 TYR A N 1
ATOM 779 C CA . TYR A 1 103 ? 3.053 3.934 4.476 1.00 97.81 103 TYR A CA 1
ATOM 780 C C . TYR A 1 103 ? 2.628 4.615 5.777 1.00 97.81 103 TYR A C 1
ATOM 782 O O . TYR A 1 103 ? 1.961 5.649 5.743 1.00 97.81 103 TYR A O 1
ATOM 790 N N . TRP A 1 104 ? 3.088 4.129 6.933 1.00 96.88 104 TRP A N 1
ATOM 791 C CA . TRP A 1 104 ? 2.871 4.820 8.203 1.00 96.88 104 TRP A CA 1
ATOM 792 C C . TRP A 1 104 ? 3.402 6.261 8.162 1.00 96.88 104 TRP A C 1
ATOM 794 O O . TRP A 1 104 ? 2.650 7.190 8.465 1.00 96.88 104 TRP A O 1
ATOM 804 N N . ARG A 1 105 ? 4.646 6.474 7.712 1.00 97.75 105 ARG A N 1
ATOM 805 C CA . ARG A 1 105 ? 5.249 7.811 7.559 1.00 97.75 105 ARG A CA 1
ATOM 806 C C . ARG A 1 105 ? 4.424 8.712 6.643 1.00 97.75 105 ARG A C 1
ATOM 808 O O . ARG A 1 105 ? 4.220 9.881 6.972 1.00 97.75 105 ARG A O 1
ATOM 815 N N . TYR A 1 106 ? 3.923 8.170 5.534 1.00 97.88 106 TYR A N 1
ATOM 816 C CA . TYR A 1 106 ? 3.006 8.874 4.640 1.00 97.88 106 TYR A CA 1
ATOM 817 C C . TYR A 1 106 ? 1.726 9.304 5.376 1.00 97.88 106 TYR A C 1
ATOM 819 O O . TYR A 1 106 ? 1.351 10.475 5.317 1.00 97.88 106 TYR A O 1
ATOM 827 N N . THR A 1 107 ? 1.093 8.403 6.138 1.00 95.81 107 THR A N 1
ATOM 828 C CA . THR A 1 107 ? -0.128 8.734 6.900 1.00 95.81 107 THR A CA 1
ATOM 829 C C . THR A 1 107 ? 0.104 9.741 8.032 1.00 95.81 107 THR A C 1
ATOM 831 O O . THR A 1 107 ? -0.824 10.451 8.406 1.00 95.81 107 THR A O 1
ATOM 834 N N . GLU A 1 108 ? 1.330 9.849 8.548 1.00 95.25 108 GLU A N 1
ATOM 835 C CA . GLU A 1 108 ? 1.741 10.874 9.522 1.00 95.25 108 GLU A CA 1
ATOM 836 C C . GLU A 1 108 ? 2.091 12.225 8.864 1.00 95.25 108 GLU A C 1
ATOM 838 O O . GLU A 1 108 ? 2.498 13.168 9.543 1.00 95.25 108 GLU A O 1
ATOM 843 N N . GLY A 1 109 ? 1.924 12.348 7.544 1.00 95.69 109 GLY A N 1
ATOM 844 C CA . GLY A 1 109 ? 2.118 13.597 6.809 1.00 95.69 109 GLY A CA 1
ATOM 845 C C . GLY A 1 109 ? 3.549 13.833 6.332 1.00 95.69 109 GLY A C 1
ATOM 846 O O . GLY A 1 109 ? 3.885 14.962 5.966 1.00 95.69 109 GLY A O 1
ATOM 847 N N . TYR A 1 110 ? 4.405 12.805 6.315 1.00 96.88 110 TYR A N 1
ATOM 848 C CA . TYR A 1 110 ? 5.704 12.930 5.661 1.00 96.88 110 TYR A CA 1
ATOM 849 C C . TYR A 1 110 ? 5.510 13.178 4.159 1.00 96.88 110 TYR A C 1
ATOM 851 O O . TYR A 1 110 ? 4.771 12.467 3.478 1.00 96.88 110 TYR A O 1
ATOM 859 N N . SER A 1 111 ? 6.186 14.203 3.644 1.00 96.19 111 SER A N 1
ATOM 860 C CA . SER A 1 111 ? 6.049 14.633 2.255 1.00 96.19 111 SER A CA 1
ATOM 861 C C . SER A 1 111 ? 6.846 13.720 1.323 1.00 96.19 111 SER A C 1
ATOM 863 O O . SER A 1 111 ? 8.022 13.971 1.061 1.00 96.19 111 SER A O 1
ATOM 865 N N . TYR A 1 112 ? 6.196 12.683 0.803 1.00 97.88 112 TYR A N 1
ATOM 866 C CA . TYR A 1 112 ? 6.730 11.841 -0.267 1.00 97.88 112 TYR A CA 1
ATOM 867 C C . TYR A 1 112 ? 6.273 12.321 -1.651 1.00 97.88 112 TYR A C 1
ATOM 869 O O . TYR A 1 112 ? 5.161 12.828 -1.802 1.00 97.88 112 TYR A O 1
ATOM 877 N N . ASP A 1 113 ? 7.101 12.097 -2.674 1.00 98.38 113 ASP A N 1
ATOM 878 C CA . ASP A 1 113 ? 6.600 12.019 -4.049 1.00 98.38 113 ASP A CA 1
ATOM 879 C C . ASP A 1 113 ? 5.792 10.722 -4.173 1.00 98.38 113 ASP A C 1
ATOM 881 O O . ASP A 1 113 ? 6.328 9.624 -4.008 1.00 98.38 113 ASP A O 1
ATOM 885 N N . VAL A 1 114 ? 4.485 10.838 -4.412 1.00 97.81 114 VAL A N 1
ATOM 886 C CA . VAL A 1 114 ? 3.570 9.688 -4.354 1.00 97.81 114 VAL A CA 1
ATOM 887 C C . VAL A 1 114 ? 3.819 8.673 -5.469 1.00 97.81 114 VAL A C 1
ATOM 889 O O . VAL A 1 114 ? 3.545 7.488 -5.284 1.00 97.81 114 VAL A O 1
ATOM 892 N N . LYS A 1 115 ? 4.380 9.100 -6.608 1.00 98.19 115 LYS A N 1
ATOM 893 C CA . LYS A 1 115 ? 4.735 8.190 -7.704 1.00 98.19 115 LYS A CA 1
ATOM 894 C C . LYS A 1 115 ? 5.962 7.377 -7.331 1.00 98.19 115 LYS A C 1
ATOM 896 O O . LYS A 1 115 ? 5.959 6.162 -7.501 1.00 98.19 115 LYS A O 1
ATOM 901 N N . ALA A 1 116 ? 6.992 8.032 -6.799 1.00 98.38 116 ALA A N 1
ATOM 902 C CA . ALA A 1 116 ? 8.176 7.336 -6.306 1.00 98.38 116 ALA A CA 1
ATOM 903 C C . ALA A 1 116 ? 7.850 6.429 -5.108 1.00 98.38 116 ALA A C 1
ATOM 905 O O . ALA A 1 116 ? 8.409 5.341 -5.012 1.00 98.38 116 ALA A O 1
ATOM 906 N N . LEU A 1 117 ? 6.914 6.830 -4.240 1.00 98.56 117 LEU A N 1
ATOM 907 C CA . LEU A 1 117 ? 6.444 6.004 -3.127 1.00 98.56 117 LEU A CA 1
ATOM 908 C C . LEU A 1 117 ? 5.747 4.724 -3.610 1.00 98.56 117 LEU A C 1
ATOM 910 O O . LEU A 1 117 ? 6.091 3.651 -3.129 1.00 98.56 117 LEU A O 1
ATOM 914 N N . GLN A 1 118 ? 4.848 4.803 -4.598 1.00 98.12 118 GLN A N 1
ATOM 915 C CA . GLN A 1 118 ? 4.247 3.601 -5.195 1.00 98.12 118 GLN A CA 1
ATOM 916 C C . GLN A 1 118 ? 5.307 2.657 -5.787 1.00 98.12 118 GLN A C 1
ATOM 918 O O . GLN A 1 118 ? 5.223 1.448 -5.594 1.00 98.12 118 GLN A O 1
ATOM 923 N N . LEU A 1 119 ? 6.305 3.191 -6.502 1.00 97.88 119 LEU A N 1
ATOM 924 C CA . LEU A 1 119 ? 7.388 2.368 -7.057 1.00 97.88 119 LEU A CA 1
ATOM 925 C C . LEU A 1 119 ? 8.227 1.715 -5.949 1.00 97.88 119 LEU A C 1
ATOM 927 O O . LEU A 1 119 ? 8.629 0.566 -6.095 1.00 97.88 119 LEU A O 1
ATOM 931 N N . ALA A 1 120 ? 8.483 2.430 -4.851 1.00 98.12 120 ALA A N 1
ATOM 932 C CA . ALA A 1 120 ? 9.211 1.895 -3.705 1.00 98.12 120 ALA A CA 1
ATOM 933 C C . ALA A 1 120 ? 8.444 0.757 -3.018 1.00 98.12 120 ALA A C 1
ATOM 935 O O . ALA A 1 120 ? 9.060 -0.242 -2.665 1.00 98.12 120 ALA A O 1
ATOM 936 N N . ILE A 1 121 ? 7.119 0.884 -2.886 1.00 97.81 121 ILE A N 1
ATOM 937 C CA . ILE A 1 121 ? 6.246 -0.178 -2.361 1.00 97.81 121 ILE A CA 1
ATOM 938 C C . ILE A 1 121 ? 6.374 -1.435 -3.227 1.00 97.81 121 ILE A C 1
ATOM 940 O O . ILE A 1 121 ? 6.746 -2.481 -2.716 1.00 97.81 121 ILE A O 1
ATOM 944 N N . TRP A 1 122 ? 6.200 -1.320 -4.547 1.00 96.75 122 TRP A N 1
ATOM 945 C CA . TRP A 1 122 ? 6.357 -2.463 -5.458 1.00 96.75 122 TRP A CA 1
ATOM 946 C C . TRP A 1 122 ? 7.752 -3.100 -5.420 1.00 96.75 122 TRP A C 1
ATOM 948 O O . TRP A 1 122 ? 7.887 -4.301 -5.609 1.00 96.75 122 TRP A O 1
ATOM 958 N N . LEU A 1 123 ? 8.810 -2.318 -5.194 1.00 96.62 123 LEU A N 1
ATOM 959 C CA . LEU A 1 123 ? 10.160 -2.868 -5.045 1.00 96.62 123 LEU A CA 1
ATOM 960 C C . LEU A 1 123 ? 10.345 -3.636 -3.732 1.00 96.62 123 LEU A C 1
ATOM 962 O O . LEU A 1 123 ? 11.050 -4.641 -3.723 1.00 96.62 123 LEU A O 1
ATOM 966 N N . LEU A 1 124 ? 9.756 -3.151 -2.638 1.00 96.62 124 LEU A N 1
ATOM 967 C CA . LEU A 1 124 ? 9.837 -3.786 -1.320 1.00 96.62 124 LEU A CA 1
ATOM 968 C C . LEU A 1 124 ? 8.995 -5.060 -1.230 1.00 96.62 124 LEU A C 1
ATOM 970 O O . LEU A 1 124 ? 9.418 -5.999 -0.566 1.00 96.62 124 LEU A O 1
ATOM 974 N N . GLU A 1 125 ? 7.863 -5.097 -1.932 1.00 95.25 125 GLU A N 1
ATOM 975 C CA . GLU A 1 125 ? 7.013 -6.287 -2.073 1.00 95.25 125 GLU A CA 1
ATOM 976 C C . GLU A 1 125 ? 7.442 -7.179 -3.256 1.00 95.25 125 GLU A C 1
ATOM 978 O O . GLU A 1 125 ? 6.715 -8.059 -3.683 1.00 95.25 125 GLU A O 1
ATOM 983 N N . GLU A 1 126 ? 8.643 -6.971 -3.807 1.00 94.38 126 GLU A N 1
ATOM 984 C CA . GLU A 1 126 ? 9.240 -7.835 -4.837 1.00 94.38 126 GLU A CA 1
ATOM 985 C C . GLU A 1 126 ? 8.419 -7.988 -6.146 1.00 94.38 126 GLU A C 1
ATOM 987 O O . GLU A 1 126 ? 8.643 -8.904 -6.939 1.00 94.38 126 GLU A O 1
ATOM 992 N N . GLU A 1 127 ? 7.566 -7.024 -6.494 1.00 93.75 127 GLU A N 1
ATOM 993 C CA . GLU A 1 127 ? 6.725 -7.053 -7.712 1.00 93.75 127 GLU A CA 1
ATOM 994 C C . GLU A 1 127 ? 7.517 -7.002 -9.035 1.00 93.75 127 GLU A C 1
ATOM 996 O O . GLU A 1 127 ? 7.000 -7.237 -10.135 1.00 93.75 127 GLU A O 1
ATOM 1001 N N . TYR A 1 128 ? 8.809 -6.705 -8.929 1.00 93.31 128 TYR A N 1
ATOM 1002 C CA . TYR A 1 128 ? 9.780 -6.708 -10.018 1.00 93.31 128 TYR A CA 1
ATOM 1003 C C . TYR A 1 128 ? 10.862 -7.791 -9.847 1.00 93.31 128 TYR A C 1
ATOM 1005 O O . TYR A 1 128 ? 11.944 -7.654 -10.421 1.00 93.31 128 TYR A O 1
ATOM 1013 N N . HIS A 1 129 ? 10.612 -8.845 -9.057 1.00 89.81 129 HIS A N 1
ATOM 1014 C CA . HIS A 1 129 ? 11.597 -9.894 -8.739 1.00 89.81 129 HIS A CA 1
ATOM 1015 C C . HIS A 1 129 ? 12.248 -10.542 -9.978 1.00 89.81 129 HIS A C 1
ATOM 1017 O O . HIS A 1 129 ? 13.399 -10.976 -9.923 1.00 89.81 129 HIS A O 1
ATOM 1023 N N . ASP A 1 130 ? 11.541 -10.590 -11.109 1.00 88.69 130 ASP A N 1
ATOM 1024 C CA . ASP A 1 130 ? 12.006 -11.165 -12.373 1.00 88.69 130 ASP A CA 1
ATOM 1025 C C . ASP A 1 130 ? 12.903 -10.217 -13.194 1.00 88.69 130 ASP A C 1
ATOM 1027 O O . ASP A 1 130 ? 13.357 -10.567 -14.288 1.00 88.69 130 ASP A O 1
ATOM 1031 N N . ILE A 1 131 ? 13.202 -9.022 -12.672 1.00 90.88 131 ILE A N 1
ATOM 1032 C CA . ILE A 1 131 ? 13.933 -7.966 -13.377 1.00 90.88 131 ILE A CA 1
ATOM 1033 C C . ILE A 1 131 ? 15.256 -7.645 -12.679 1.00 90.88 131 ILE A C 1
ATOM 1035 O O . ILE A 1 131 ? 15.320 -6.896 -11.707 1.00 90.88 131 ILE A O 1
ATOM 1039 N N . SER A 1 132 ? 16.357 -8.136 -13.249 1.00 90.12 132 SER A N 1
ATOM 1040 C CA . SER A 1 132 ? 17.701 -7.990 -12.667 1.00 90.12 132 SER A CA 1
ATOM 1041 C C . SER A 1 132 ? 18.233 -6.550 -12.620 1.00 90.12 132 SER A C 1
ATOM 1043 O O . SER A 1 132 ? 19.020 -6.215 -11.741 1.00 90.12 132 SER A O 1
ATOM 1045 N N . ASP A 1 133 ? 17.846 -5.702 -13.578 1.00 94.00 133 ASP A N 1
ATOM 1046 C CA . ASP A 1 133 ? 18.156 -4.264 -13.587 1.00 94.00 133 ASP A CA 1
ATOM 1047 C C . ASP A 1 133 ? 16.861 -3.470 -13.764 1.00 94.00 133 ASP A C 1
ATOM 1049 O O . ASP A 1 133 ? 16.553 -2.934 -14.836 1.00 94.00 133 ASP A O 1
ATOM 1053 N N . TRP A 1 134 ? 16.077 -3.448 -12.685 1.00 94.56 134 TRP A N 1
ATOM 1054 C CA . TRP A 1 134 ? 14.775 -2.795 -12.639 1.00 94.56 134 TRP A CA 1
ATOM 1055 C C . TRP A 1 134 ? 14.813 -1.355 -13.147 1.00 94.56 134 TRP A C 1
ATOM 1057 O O . TRP A 1 134 ? 13.954 -0.954 -13.927 1.00 94.56 134 TRP A O 1
ATOM 1067 N N . LYS A 1 135 ? 15.822 -0.570 -12.757 1.00 95.06 135 LYS A N 1
ATOM 1068 C CA . LYS A 1 135 ? 15.891 0.851 -13.114 1.00 95.06 135 LYS A CA 1
ATOM 1069 C C . LYS A 1 135 ? 16.049 1.040 -14.619 1.00 95.06 135 LYS A C 1
ATOM 1071 O O . LYS A 1 135 ? 15.336 1.850 -15.219 1.00 95.06 135 LYS A O 1
ATOM 1076 N N . THR A 1 136 ? 16.983 0.310 -15.228 1.00 95.88 136 THR A N 1
ATOM 1077 C CA . THR A 1 136 ? 17.194 0.368 -16.679 1.00 95.88 136 THR A CA 1
ATOM 1078 C C . THR A 1 136 ? 15.967 -0.150 -17.419 1.00 95.88 136 THR A C 1
ATOM 1080 O O . THR A 1 136 ? 15.525 0.476 -18.385 1.00 95.88 136 THR A O 1
ATOM 1083 N N . TRP A 1 137 ? 15.372 -1.247 -16.947 1.00 95.62 137 TRP A N 1
ATOM 1084 C CA . TRP A 1 137 ? 14.147 -1.794 -17.522 1.00 95.62 137 TRP A CA 1
ATOM 1085 C C . TRP A 1 137 ? 12.979 -0.798 -17.448 1.00 95.62 137 TRP A C 1
ATOM 1087 O O . TRP A 1 137 ? 12.346 -0.528 -18.467 1.00 95.62 137 TRP A O 1
ATOM 1097 N N . TYR A 1 138 ? 12.731 -0.187 -16.289 1.00 95.81 138 TYR A N 1
ATOM 1098 C CA . TYR A 1 138 ? 11.629 0.752 -16.076 1.00 95.81 138 TYR A CA 1
ATOM 1099 C C . TYR A 1 138 ? 11.757 1.967 -16.997 1.00 95.81 138 TYR A C 1
ATOM 1101 O O . TYR A 1 138 ? 10.802 2.346 -17.675 1.00 95.81 138 TYR A O 1
ATOM 1109 N N . LYS A 1 139 ? 12.968 2.521 -17.114 1.00 95.69 139 LYS A N 1
ATOM 1110 C CA . LYS A 1 139 ? 13.280 3.602 -18.058 1.00 95.69 139 LYS A CA 1
ATOM 1111 C C . LYS A 1 139 ? 13.009 3.202 -19.512 1.00 95.69 139 LYS A C 1
ATOM 1113 O O . LYS A 1 139 ? 12.409 3.976 -20.256 1.00 95.69 139 LYS A O 1
ATOM 1118 N N . ASN A 1 140 ? 13.425 2.002 -19.919 1.00 96.06 140 ASN A N 1
ATOM 1119 C CA . ASN A 1 140 ? 13.203 1.505 -21.280 1.00 96.06 140 ASN A CA 1
ATOM 1120 C C . ASN A 1 140 ? 11.715 1.279 -21.596 1.00 96.06 140 ASN A C 1
ATOM 1122 O O . ASN A 1 140 ? 11.332 1.335 -22.762 1.00 96.06 140 ASN A O 1
ATOM 1126 N N . ASN A 1 141 ? 10.877 1.097 -20.573 1.00 95.00 141 ASN A N 1
ATOM 1127 C CA . ASN A 1 141 ? 9.423 0.974 -20.690 1.00 95.00 141 ASN A CA 1
ATOM 1128 C C . ASN A 1 141 ? 8.682 2.302 -20.428 1.00 95.00 141 ASN A C 1
ATOM 1130 O O . ASN A 1 141 ? 7.515 2.313 -20.043 1.00 95.00 141 ASN A O 1
ATOM 1134 N N . GLY A 1 142 ? 9.352 3.440 -20.652 1.00 92.94 142 GLY A N 1
ATOM 1135 C CA . GLY A 1 142 ? 8.744 4.774 -20.582 1.00 92.94 142 GLY A CA 1
ATOM 1136 C C . GLY A 1 142 ? 8.700 5.391 -19.182 1.00 92.94 142 GLY A C 1
ATOM 1137 O O . GLY A 1 142 ? 8.125 6.466 -19.003 1.00 92.94 142 GLY A O 1
ATOM 1138 N N . GLY A 1 143 ? 9.315 4.742 -18.194 1.00 94.62 143 GLY A N 1
ATOM 1139 C CA . GLY A 1 143 ? 9.459 5.247 -16.838 1.00 94.62 143 GLY A CA 1
ATOM 1140 C C . GLY A 1 143 ? 10.446 6.414 -16.714 1.00 94.62 143 GLY A C 1
ATOM 1141 O O . GLY A 1 143 ? 11.356 6.601 -17.523 1.00 94.62 143 GLY A O 1
ATOM 1142 N N . SER A 1 144 ? 10.286 7.210 -15.655 1.00 95.88 144 SER A N 1
ATOM 1143 C CA . SER A 1 144 ? 11.204 8.309 -15.328 1.00 95.88 144 SER A CA 1
ATOM 1144 C C . SER A 1 144 ? 12.380 7.817 -14.487 1.00 95.88 144 SER A C 1
ATOM 1146 O O . SER A 1 144 ? 12.192 7.314 -13.380 1.00 95.88 144 SER A O 1
ATOM 1148 N N . GLU A 1 145 ? 13.605 8.046 -14.964 1.00 96.00 145 GLU A N 1
ATOM 1149 C CA . GLU A 1 145 ? 14.830 7.735 -14.216 1.00 96.00 145 GLU A CA 1
ATOM 1150 C C . GLU A 1 145 ? 14.916 8.495 -12.881 1.00 96.00 145 GLU A C 1
ATOM 1152 O O . GLU A 1 145 ? 15.411 7.959 -11.893 1.00 96.00 145 GLU A O 1
ATOM 1157 N N . ILE A 1 146 ? 14.385 9.722 -12.823 1.00 97.69 146 ILE A N 1
ATOM 1158 C CA . ILE A 1 146 ? 14.342 10.518 -11.588 1.00 97.69 146 ILE A CA 1
ATOM 1159 C C . ILE A 1 146 ? 13.450 9.831 -10.549 1.00 97.69 146 ILE A C 1
ATOM 1161 O O . ILE A 1 146 ? 13.868 9.665 -9.405 1.00 97.69 146 ILE A O 1
ATOM 1165 N N . LEU A 1 147 ? 12.255 9.386 -10.957 1.00 97.88 147 LEU A N 1
ATOM 1166 C CA . LEU A 1 147 ? 11.339 8.667 -10.066 1.00 97.88 147 LEU A CA 1
ATOM 1167 C C . LEU A 1 147 ? 11.937 7.335 -9.613 1.00 97.88 147 LEU A C 1
ATOM 1169 O O . LEU A 1 147 ? 11.807 6.980 -8.449 1.00 97.88 147 LEU A O 1
ATOM 1173 N N . ALA A 1 148 ? 12.633 6.631 -10.507 1.00 97.50 148 ALA A N 1
ATOM 1174 C CA . ALA A 1 148 ? 13.285 5.370 -10.181 1.00 97.50 148 ALA A CA 1
ATOM 1175 C C . ALA A 1 148 ? 14.396 5.535 -9.134 1.00 97.50 148 ALA A C 1
ATOM 1177 O O . ALA A 1 148 ? 14.467 4.771 -8.175 1.00 97.50 148 ALA A O 1
ATOM 1178 N N . ASN A 1 149 ? 15.243 6.559 -9.282 1.00 98.06 149 ASN A N 1
ATOM 1179 C CA . ASN A 1 149 ? 16.282 6.859 -8.296 1.00 98.06 149 ASN A CA 1
ATOM 1180 C C . ASN A 1 149 ? 15.678 7.267 -6.943 1.00 98.06 149 ASN A C 1
ATOM 1182 O O . ASN A 1 149 ? 16.184 6.853 -5.904 1.00 98.06 149 ASN A O 1
ATOM 1186 N N . LEU A 1 150 ? 14.591 8.045 -6.952 1.00 98.44 150 LEU A N 1
ATOM 1187 C CA . LEU A 1 150 ? 13.903 8.450 -5.727 1.00 98.44 150 LEU A CA 1
ATOM 1188 C C . LEU A 1 150 ? 13.218 7.265 -5.029 1.00 98.44 150 LEU A C 1
ATOM 1190 O O . LEU A 1 150 ? 13.288 7.150 -3.811 1.00 98.44 150 LEU A O 1
ATOM 1194 N N . ALA A 1 151 ? 12.624 6.344 -5.791 1.00 98.38 151 ALA A N 1
ATOM 1195 C CA . ALA A 1 151 ? 12.059 5.112 -5.251 1.00 98.38 151 ALA A CA 1
ATOM 1196 C C . ALA A 1 151 ? 13.134 4.261 -4.556 1.00 98.38 151 ALA A C 1
ATOM 1198 O O . ALA A 1 151 ? 12.943 3.849 -3.417 1.00 98.38 151 ALA A O 1
ATOM 1199 N N . LEU A 1 152 ? 14.301 4.077 -5.187 1.00 98.06 152 LEU A N 1
ATOM 1200 C CA . LEU A 1 152 ? 15.439 3.372 -4.580 1.00 98.06 152 LEU A CA 1
ATOM 1201 C C . LEU A 1 152 ? 15.940 4.054 -3.300 1.00 98.06 152 LEU A C 1
ATOM 1203 O O . LEU A 1 152 ? 16.344 3.370 -2.361 1.00 98.06 152 LEU A O 1
ATOM 1207 N N . GLN A 1 153 ? 15.894 5.388 -3.240 1.00 98.50 153 GLN A N 1
ATOM 1208 C CA . GLN A 1 153 ? 16.193 6.117 -2.012 1.00 98.50 153 GLN A CA 1
ATOM 1209 C C . GLN A 1 153 ? 15.182 5.778 -0.908 1.00 98.50 153 GLN A C 1
ATOM 1211 O O . GLN A 1 153 ? 15.594 5.460 0.202 1.00 98.50 153 GLN A O 1
ATOM 1216 N N . TYR A 1 154 ? 13.880 5.775 -1.206 1.00 98.62 154 TYR A N 1
ATOM 1217 C CA . TYR A 1 154 ? 12.852 5.408 -0.226 1.00 98.62 154 TYR A CA 1
ATOM 1218 C C . TYR A 1 154 ? 12.979 3.957 0.246 1.00 98.62 154 TYR A C 1
ATOM 1220 O O . TYR A 1 154 ? 12.836 3.703 1.440 1.00 98.62 154 TYR A O 1
ATOM 1228 N N . VAL A 1 155 ? 13.311 3.023 -0.654 1.00 98.44 155 VAL A N 1
ATOM 1229 C CA . VAL A 1 155 ? 13.639 1.633 -0.291 1.00 98.44 155 VAL A CA 1
ATOM 1230 C C . VAL A 1 155 ? 14.823 1.594 0.674 1.00 98.44 155 VAL A C 1
ATOM 1232 O O . VAL A 1 155 ? 14.736 0.964 1.727 1.00 98.44 155 VAL A O 1
ATOM 1235 N N . SER A 1 156 ? 15.908 2.307 0.358 1.00 98.31 156 SER A N 1
ATOM 1236 C CA . SER A 1 156 ? 17.092 2.376 1.221 1.00 98.31 156 SER A CA 1
ATOM 1237 C C . SER A 1 156 ? 16.788 2.988 2.591 1.00 98.31 156 SER A C 1
ATOM 1239 O O . SER A 1 156 ? 17.335 2.523 3.588 1.00 98.31 156 SER A O 1
ATOM 1241 N N . ASP A 1 157 ? 15.943 4.018 2.654 1.00 98.06 157 ASP A N 1
ATOM 1242 C CA . ASP A 1 157 ? 15.555 4.678 3.905 1.00 98.06 157 ASP A CA 1
ATOM 1243 C C . ASP A 1 157 ? 14.675 3.769 4.780 1.00 98.06 157 ASP A C 1
ATOM 1245 O O . ASP A 1 157 ? 14.753 3.820 6.009 1.00 98.06 157 ASP A O 1
ATOM 1249 N N . ALA A 1 158 ? 13.845 2.934 4.151 1.00 98.19 158 ALA A N 1
ATOM 1250 C CA . ALA A 1 158 ? 12.940 2.005 4.819 1.00 98.19 158 ALA A CA 1
ATOM 1251 C C . ALA A 1 158 ? 13.611 0.691 5.242 1.00 98.19 158 ALA A C 1
ATOM 1253 O O . ALA A 1 158 ? 13.087 -0.027 6.096 1.00 98.19 158 ALA A O 1
ATOM 1254 N N . GLN A 1 159 ? 14.764 0.352 4.665 1.00 96.69 159 GLN A N 1
ATOM 1255 C CA . GLN A 1 159 ? 15.418 -0.923 4.922 1.00 96.69 159 GLN A CA 1
ATOM 1256 C C . GLN A 1 159 ? 15.845 -1.051 6.393 1.00 96.69 159 GLN A C 1
ATOM 1258 O O . GLN A 1 159 ? 16.554 -0.210 6.945 1.00 96.69 159 GLN A O 1
ATOM 1263 N N . GLY A 1 160 ? 15.390 -2.124 7.045 1.00 95.56 160 GLY A N 1
ATOM 1264 C CA . GLY A 1 160 ? 15.611 -2.353 8.476 1.00 95.56 160 GLY A CA 1
ATOM 1265 C C . GLY A 1 160 ? 14.753 -1.482 9.403 1.00 95.56 160 GLY A C 1
ATOM 1266 O O . GLY A 1 160 ? 14.921 -1.559 10.621 1.00 95.56 160 GLY A O 1
ATOM 1267 N N . GLN A 1 161 ? 13.843 -0.670 8.860 1.00 97.50 161 GLN A N 1
ATOM 1268 C CA . GLN A 1 161 ? 12.847 0.053 9.644 1.00 97.50 161 GLN A CA 1
ATOM 1269 C C . GLN A 1 161 ? 11.624 -0.827 9.917 1.00 97.50 161 GLN A C 1
ATOM 1271 O O . GLN A 1 161 ? 11.315 -1.755 9.176 1.00 97.50 161 GLN A O 1
ATOM 1276 N N . SER A 1 162 ? 10.915 -0.506 10.996 1.00 96.31 162 SER A N 1
ATOM 1277 C CA . SER A 1 162 ? 9.618 -1.088 11.344 1.00 96.31 162 SER A CA 1
ATOM 1278 C C . SER A 1 162 ? 8.752 -0.028 12.021 1.00 96.31 162 SER A C 1
ATOM 1280 O O . SER A 1 162 ? 9.246 1.014 12.462 1.00 96.31 162 SER A O 1
ATOM 1282 N N . THR A 1 163 ? 7.447 -0.270 12.096 1.00 93.62 163 THR A N 1
ATOM 1283 C CA . THR A 1 163 ? 6.499 0.599 12.798 1.00 93.62 163 THR A CA 1
ATOM 1284 C C . THR A 1 163 ? 5.651 -0.217 13.765 1.00 93.62 163 THR A C 1
ATOM 1286 O O . THR A 1 163 ? 5.379 -1.389 13.523 1.00 93.62 163 THR A O 1
ATOM 1289 N N . THR A 1 164 ? 5.225 0.405 14.865 1.00 91.56 164 THR A N 1
ATOM 1290 C CA . THR A 1 164 ? 4.216 -0.168 15.770 1.00 91.56 164 THR A CA 1
ATOM 1291 C C . THR A 1 164 ? 2.793 0.159 15.326 1.00 91.56 164 THR A C 1
ATOM 1293 O O . THR A 1 164 ? 1.845 -0.302 15.954 1.00 91.56 164 THR A O 1
ATOM 1296 N N . ALA A 1 165 ? 2.633 0.990 14.290 1.00 90.81 165 ALA A N 1
ATOM 1297 C CA . ALA A 1 165 ? 1.329 1.293 13.727 1.00 90.81 165 ALA A CA 1
ATOM 1298 C C . ALA A 1 165 ? 0.714 0.038 13.099 1.00 90.81 165 ALA A C 1
ATOM 1300 O O . ALA A 1 165 ? 1.399 -0.727 12.422 1.00 90.81 165 ALA A O 1
ATOM 1301 N N . ASP A 1 166 ? -0.591 -0.129 13.296 1.00 91.50 166 ASP A N 1
ATOM 1302 C CA . ASP A 1 166 ? -1.363 -1.226 12.720 1.00 91.50 166 ASP A CA 1
ATOM 1303 C C . ASP A 1 166 ? -1.611 -0.950 11.228 1.00 91.50 166 ASP A C 1
ATOM 1305 O O . ASP A 1 166 ? -2.553 -0.246 10.847 1.00 91.50 166 ASP A O 1
ATOM 1309 N N . ILE A 1 167 ? -0.675 -1.414 10.394 1.00 93.81 167 ILE A N 1
ATOM 1310 C CA . ILE A 1 167 ? -0.760 -1.363 8.935 1.00 93.81 167 ILE A CA 1
ATOM 1311 C C . ILE A 1 167 ? -1.145 -2.745 8.423 1.00 93.81 167 ILE A C 1
ATOM 1313 O O . ILE A 1 167 ? -0.431 -3.720 8.655 1.00 93.81 167 ILE A O 1
ATOM 1317 N N . ARG A 1 168 ? -2.256 -2.773 7.699 1.00 93.88 168 ARG A N 1
ATOM 1318 C CA . ARG A 1 168 ? -2.958 -3.958 7.222 1.00 93.88 168 ARG A CA 1
ATOM 1319 C C . ARG A 1 168 ? -3.130 -3.925 5.715 1.00 93.88 168 ARG A C 1
ATOM 1321 O O . ARG A 1 168 ? -2.883 -2.897 5.073 1.00 93.88 168 ARG A O 1
ATOM 1328 N N . VAL A 1 169 ? -3.608 -5.041 5.188 1.00 94.75 169 VAL A N 1
ATOM 1329 C CA . VAL A 1 169 ? -3.994 -5.180 3.788 1.00 94.75 169 VAL A CA 1
ATOM 1330 C C . VAL A 1 169 ? -5.516 -5.093 3.682 1.00 94.75 169 VAL A C 1
ATOM 1332 O O . VAL A 1 169 ? -6.247 -5.688 4.468 1.00 94.75 169 VAL A O 1
ATOM 1335 N N . LEU A 1 170 ? -5.993 -4.275 2.750 1.00 95.31 170 LEU A N 1
ATOM 1336 C CA . LEU A 1 170 ? -7.389 -4.166 2.350 1.00 95.31 170 LEU A CA 1
ATOM 1337 C C . LEU A 1 170 ? -7.543 -4.886 1.012 1.00 95.31 170 LEU A C 1
ATOM 1339 O O . LEU A 1 170 ? -7.280 -4.296 -0.039 1.00 95.31 170 LEU A O 1
ATOM 1343 N N . ASP A 1 171 ? -7.961 -6.145 1.059 1.00 94.88 171 ASP A N 1
ATOM 1344 C CA . ASP A 1 171 ? -8.207 -6.952 -0.131 1.00 94.88 171 ASP A CA 1
ATOM 1345 C C . ASP A 1 171 ? -9.524 -6.518 -0.788 1.00 94.88 171 ASP A C 1
ATOM 1347 O O . ASP A 1 171 ? -10.571 -6.417 -0.133 1.00 94.88 171 ASP A O 1
ATOM 1351 N N . ILE A 1 172 ? -9.504 -6.280 -2.100 1.00 95.69 172 ILE A N 1
ATOM 1352 C CA . ILE A 1 172 ? -10.700 -5.944 -2.880 1.00 95.69 172 ILE A CA 1
ATOM 1353 C C . ILE A 1 172 ? -11.106 -7.143 -3.736 1.00 95.69 172 ILE A C 1
ATOM 1355 O O . ILE A 1 172 ? -10.315 -8.003 -4.096 1.00 95.69 172 ILE A O 1
ATOM 1359 N N . SER A 1 173 ? -12.384 -7.210 -4.081 1.00 95.88 173 SER A N 1
ATOM 1360 C CA . SER A 1 173 ? -12.955 -8.210 -4.971 1.00 95.88 173 SER A CA 1
ATOM 1361 C C . SER A 1 173 ? -13.930 -7.583 -5.960 1.00 95.88 173 SER A C 1
ATOM 1363 O O . SER A 1 173 ? -14.494 -6.502 -5.752 1.00 95.88 173 SER A O 1
ATOM 1365 N N . TYR A 1 174 ? -14.149 -8.279 -7.069 1.00 95.94 174 TYR A N 1
ATOM 1366 C CA . TYR A 1 174 ? -15.171 -7.926 -8.054 1.00 95.94 174 TYR A CA 1
ATOM 1367 C C . TYR A 1 174 ? -16.586 -8.272 -7.594 1.00 95.94 174 TYR A C 1
ATOM 1369 O O . TYR A 1 174 ? -17.548 -7.645 -8.035 1.00 95.94 174 TYR A O 1
ATOM 1377 N N . ASN A 1 175 ? -16.714 -9.265 -6.713 1.00 95.56 175 ASN A N 1
ATOM 1378 C CA . ASN A 1 175 ? -17.988 -9.802 -6.257 1.00 95.56 175 ASN A CA 1
ATOM 1379 C C . ASN A 1 175 ? -18.149 -9.572 -4.758 1.00 95.56 175 ASN A C 1
ATOM 1381 O O . ASN A 1 175 ? -17.205 -9.729 -3.997 1.00 95.56 175 ASN A O 1
ATOM 1385 N N . LYS A 1 176 ? -19.377 -9.299 -4.315 1.00 94.94 176 LYS A N 1
ATOM 1386 C CA . LYS A 1 176 ? -19.689 -9.034 -2.903 1.00 94.94 176 LYS A CA 1
ATOM 1387 C C . LYS A 1 176 ? -19.292 -10.163 -1.935 1.00 94.94 176 LYS A C 1
ATOM 1389 O O . LYS A 1 176 ? -19.122 -9.909 -0.750 1.00 94.94 176 LYS A O 1
ATOM 1394 N N . ASP A 1 177 ? -19.208 -11.399 -2.414 1.00 92.25 177 ASP A N 1
ATOM 1395 C CA . ASP A 1 177 ? -18.867 -12.570 -1.602 1.00 92.25 177 ASP A CA 1
ATOM 1396 C C . ASP A 1 177 ? -17.355 -12.780 -1.407 1.00 92.25 177 ASP A C 1
ATOM 1398 O O . ASP A 1 177 ? -16.968 -13.743 -0.751 1.00 92.25 177 ASP A O 1
ATOM 1402 N N . GLY A 1 178 ? -16.506 -11.914 -1.975 1.00 90.25 178 GLY A N 1
ATOM 1403 C CA . GLY A 1 178 ? -15.049 -12.000 -1.848 1.00 90.25 178 GLY A CA 1
ATOM 1404 C C . GLY A 1 178 ? -14.392 -13.092 -2.701 1.00 90.25 178 GLY A C 1
ATOM 1405 O O . GLY A 1 178 ? -13.177 -13.238 -2.670 1.00 90.25 178 GLY A O 1
ATOM 1406 N N . THR A 1 179 ? -15.152 -13.858 -3.493 1.00 90.62 179 THR A N 1
ATOM 1407 C CA . THR A 1 179 ? -14.630 -15.053 -4.193 1.00 90.62 179 THR A CA 1
ATOM 1408 C C . THR A 1 179 ? -13.832 -14.755 -5.461 1.00 90.62 179 THR A C 1
ATOM 1410 O O . THR A 1 179 ? -13.113 -15.621 -5.959 1.00 90.62 179 THR A O 1
ATOM 1413 N N . ASN A 1 180 ? -13.959 -13.541 -6.000 1.00 92.50 180 ASN A N 1
ATOM 1414 C CA . ASN A 1 180 ? -13.216 -13.082 -7.169 1.00 92.50 180 ASN A CA 1
ATOM 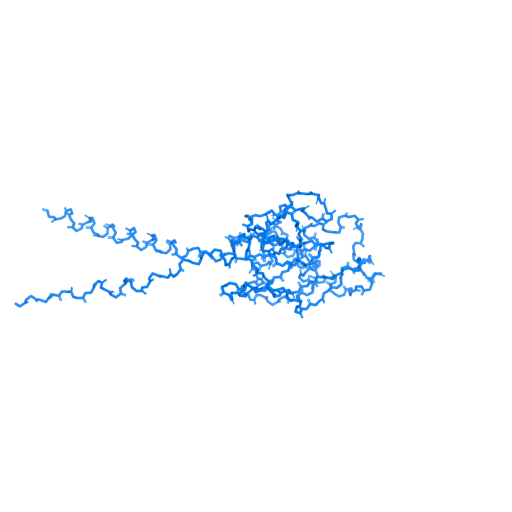1415 C C . ASN A 1 180 ? -12.306 -11.916 -6.759 1.00 92.50 180 ASN A C 1
ATOM 1417 O O . ASN A 1 180 ? -12.731 -10.761 -6.895 1.00 92.50 180 ASN A O 1
ATOM 1421 N N . PRO A 1 181 ? -11.125 -12.208 -6.187 1.00 91.19 181 PRO A N 1
ATOM 1422 C CA . PRO A 1 181 ? -10.210 -11.189 -5.691 1.00 91.19 181 PRO A CA 1
ATOM 1423 C C . PRO A 1 181 ? -9.675 -10.316 -6.827 1.00 91.19 181 PRO A C 1
ATOM 1425 O O . PRO A 1 181 ? -9.647 -10.706 -8.000 1.00 91.19 181 PRO A O 1
ATOM 1428 N N . ALA A 1 182 ? -9.308 -9.114 -6.434 1.00 93.69 182 ALA A N 1
ATOM 1429 C CA . ALA A 1 182 ? -8.810 -8.008 -7.222 1.00 93.69 182 ALA A CA 1
ATOM 1430 C C . ALA A 1 182 ? -7.676 -7.347 -6.411 1.00 93.69 182 ALA A C 1
ATOM 1432 O O . ALA A 1 182 ? -7.306 -7.868 -5.368 1.00 93.69 182 ALA A O 1
ATOM 1433 N N . GLN A 1 183 ? -7.220 -6.175 -6.848 1.00 94.50 183 GLN A N 1
ATOM 1434 C CA . GLN A 1 183 ? -6.129 -5.416 -6.228 1.00 94.50 183 GLN A CA 1
ATOM 1435 C C . GLN A 1 183 ? -6.242 -5.271 -4.700 1.00 94.50 183 GLN A C 1
ATOM 1437 O O . GLN A 1 183 ? -7.301 -4.886 -4.186 1.00 94.50 183 GLN A O 1
ATOM 1442 N N . SER A 1 184 ? -5.126 -5.442 -3.998 1.00 95.31 184 SER A N 1
ATOM 1443 C CA . SER A 1 184 ? -5.005 -5.172 -2.569 1.00 95.31 184 SER A CA 1
ATOM 1444 C C . SER A 1 184 ? -4.430 -3.782 -2.303 1.00 95.31 184 SER A C 1
ATOM 1446 O O . SER A 1 184 ? -3.651 -3.216 -3.073 1.00 95.31 184 SER A O 1
ATOM 1448 N N . TYR A 1 185 ? -4.819 -3.192 -1.176 1.00 96.12 185 TYR A N 1
ATOM 1449 C CA . TYR A 1 185 ? -4.404 -1.840 -0.812 1.00 96.12 185 TYR A CA 1
ATOM 1450 C C . TYR A 1 185 ? -3.872 -1.762 0.610 1.00 96.12 185 TYR A C 1
ATOM 1452 O O . TYR A 1 185 ? -4.313 -2.473 1.507 1.00 96.12 185 TYR A O 1
ATOM 1460 N N . LEU A 1 186 ? -2.971 -0.817 0.853 1.00 96.44 186 LEU A N 1
ATOM 1461 C CA . LEU A 1 186 ? -2.496 -0.522 2.202 1.00 96.44 186 LEU A CA 1
ATOM 1462 C C . LEU A 1 186 ? -3.563 0.201 3.028 1.00 96.44 186 LEU A C 1
ATOM 1464 O O . LEU A 1 186 ? -4.179 1.167 2.575 1.00 96.44 186 LEU A O 1
ATOM 1468 N N . ILE A 1 187 ? -3.756 -0.192 4.280 1.00 95.19 187 ILE A N 1
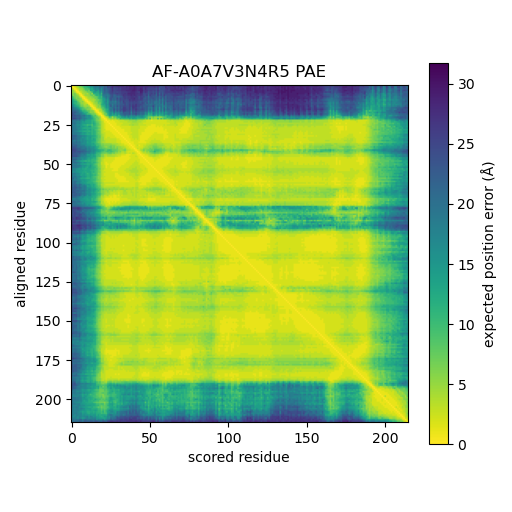ATOM 1469 C CA . ILE A 1 187 ? -4.627 0.551 5.189 1.00 95.19 187 ILE A CA 1
ATOM 1470 C C . ILE A 1 187 ? -4.005 0.670 6.568 1.00 95.19 187 ILE A C 1
ATOM 1472 O O . ILE A 1 187 ? -3.439 -0.271 7.111 1.00 95.19 187 ILE A O 1
ATOM 1476 N N . ARG A 1 188 ? -4.126 1.863 7.153 1.00 92.75 188 ARG A N 1
ATOM 1477 C CA . ARG A 1 188 ? -3.797 2.085 8.553 1.00 92.75 188 ARG A CA 1
ATOM 1478 C C . ARG A 1 188 ? -5.061 1.979 9.376 1.00 92.75 188 ARG A C 1
ATOM 1480 O O . ARG A 1 188 ? -6.012 2.734 9.168 1.00 92.75 188 ARG A O 1
ATOM 1487 N N . VAL A 1 189 ? -5.022 1.094 10.353 1.00 87.81 189 VAL A N 1
ATOM 1488 C CA . VAL A 1 189 ? -6.065 0.958 11.354 1.00 87.81 189 VAL A CA 1
ATOM 1489 C C . VAL A 1 189 ? -5.703 1.867 12.526 1.00 87.81 189 VAL A C 1
ATOM 1491 O O . VAL A 1 189 ? -4.622 1.730 13.104 1.00 87.81 189 VAL A O 1
ATOM 1494 N N . PRO A 1 190 ? -6.546 2.856 12.867 1.00 79.69 190 PRO A N 1
ATO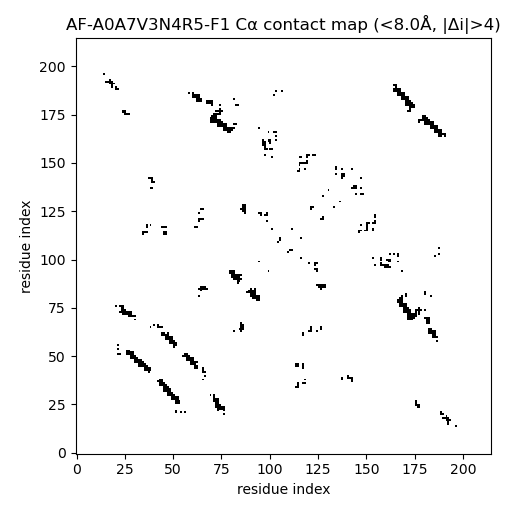M 1495 C CA . PRO A 1 190 ? -6.314 3.664 14.053 1.00 79.69 190 PRO A CA 1
ATOM 1496 C C . PRO A 1 190 ? -6.269 2.771 15.293 1.00 79.69 190 PRO A C 1
ATOM 1498 O O . PRO A 1 190 ? -7.104 1.879 15.446 1.00 79.69 190 PRO A O 1
ATOM 1501 N N . GLU A 1 191 ? -5.329 3.033 16.201 1.00 71.06 191 GLU A N 1
ATOM 1502 C CA . GLU A 1 191 ? -5.293 2.314 17.472 1.00 71.06 191 GLU A CA 1
ATOM 1503 C C . GLU A 1 191 ? -6.644 2.461 18.194 1.00 71.06 191 GLU A C 1
ATOM 1505 O O . GLU A 1 191 ? -7.176 3.577 18.293 1.00 71.06 191 GLU A O 1
ATOM 1510 N N . PRO A 1 192 ? -7.217 1.370 18.736 1.00 64.44 192 PRO A N 1
ATOM 1511 C CA . PRO A 1 192 ? -8.469 1.463 19.457 1.00 64.44 192 PRO A CA 1
ATOM 1512 C C . PRO A 1 192 ? -8.304 2.410 20.649 1.00 64.44 192 PRO A C 1
ATOM 1514 O O . PRO A 1 192 ? -7.556 2.128 21.590 1.00 64.44 192 PRO A O 1
ATOM 1517 N N . GLY A 1 193 ? -9.103 3.482 20.697 1.00 65.31 193 GLY A N 1
ATOM 1518 C CA . GLY A 1 193 ? -9.221 4.344 21.885 1.00 65.31 193 GLY A CA 1
ATOM 1519 C C . GLY A 1 193 ? -9.600 3.578 23.168 1.00 65.31 193 GLY A C 1
ATOM 1520 O O . GLY A 1 193 ? -9.513 4.113 24.275 1.00 65.31 193 GLY A O 1
ATOM 1521 N N . GLY A 1 194 ? -9.964 2.297 23.037 1.00 65.81 194 GLY A N 1
ATOM 1522 C CA . GLY A 1 194 ? -10.133 1.343 24.124 1.00 65.81 194 GLY A CA 1
ATOM 1523 C C . GLY A 1 194 ? -8.924 1.211 25.053 1.00 65.81 194 GLY A C 1
ATOM 1524 O O . GLY A 1 194 ? -9.141 0.986 26.238 1.00 65.81 194 GLY A O 1
ATOM 1525 N N . LEU A 1 195 ? -7.680 1.421 24.600 1.00 73.06 195 LEU A N 1
ATOM 1526 C CA . LEU A 1 195 ? -6.515 1.407 25.506 1.00 73.06 195 LEU A CA 1
ATOM 1527 C C . LEU A 1 195 ? -6.536 2.583 26.492 1.00 73.06 195 LEU A C 1
ATOM 1529 O O . LEU A 1 195 ? -6.266 2.412 27.683 1.00 73.06 195 LEU A O 1
ATOM 1533 N N . ILE A 1 196 ? -6.941 3.763 26.022 1.00 77.88 196 ILE A N 1
ATOM 1534 C CA . ILE A 1 196 ? -7.144 4.934 26.881 1.00 77.88 196 ILE A CA 1
ATOM 1535 C C . ILE A 1 196 ? -8.309 4.667 27.840 1.00 77.88 196 ILE A C 1
ATOM 1537 O O . ILE A 1 196 ? -8.196 4.922 29.041 1.00 77.88 196 ILE A O 1
ATOM 1541 N N . LEU A 1 197 ? -9.407 4.094 27.337 1.00 78.94 197 LEU A N 1
ATOM 1542 C CA . LEU A 1 197 ? -10.571 3.754 28.156 1.00 78.94 197 LEU A CA 1
ATOM 1543 C C . LEU A 1 197 ? -10.230 2.715 29.238 1.00 78.94 197 LEU A C 1
ATOM 1545 O O . LEU A 1 197 ? -10.648 2.863 30.385 1.00 78.94 197 LEU A O 1
ATOM 1549 N N . LEU A 1 198 ? -9.431 1.702 28.900 1.00 85.06 198 LEU A N 1
ATOM 1550 C CA . LEU A 1 198 ? -8.924 0.690 29.824 1.00 85.06 198 LEU A CA 1
ATOM 1551 C C . LEU A 1 198 ? -8.044 1.330 30.901 1.00 85.06 198 LEU A C 1
ATOM 1553 O O . LEU A 1 198 ? -8.241 1.064 32.087 1.00 85.06 198 LEU A O 1
ATOM 1557 N N . GLY A 1 199 ? -7.118 2.213 30.514 1.00 84.25 199 GLY A N 1
ATOM 1558 C CA . GLY A 1 199 ? -6.270 2.946 31.456 1.00 84.25 199 GLY A CA 1
ATOM 1559 C C . GLY A 1 199 ? -7.080 3.804 32.434 1.00 84.25 199 GLY A C 1
ATOM 1560 O O . GLY A 1 199 ? -6.840 3.776 33.648 1.00 84.25 199 GLY A O 1
ATOM 1561 N N . ILE A 1 200 ? -8.094 4.514 31.933 1.00 86.44 200 ILE A N 1
ATOM 1562 C CA . ILE A 1 200 ? -9.011 5.308 32.763 1.00 86.44 200 ILE A CA 1
ATOM 1563 C C . ILE A 1 200 ? -9.840 4.391 33.676 1.00 86.44 200 ILE A C 1
ATOM 1565 O O . ILE A 1 200 ? -9.958 4.664 34.873 1.00 86.44 200 ILE A O 1
ATOM 1569 N N . GLY A 1 201 ? -10.362 3.282 33.148 1.00 87.31 201 GLY A N 1
ATOM 1570 C CA . GLY A 1 201 ? -11.153 2.302 33.892 1.00 87.31 201 GLY A CA 1
ATOM 1571 C C . GLY A 1 201 ? -10.378 1.676 35.052 1.00 87.31 201 GLY A C 1
ATOM 1572 O O . GLY A 1 201 ? -10.857 1.675 36.187 1.00 87.31 201 GLY A O 1
ATOM 1573 N N . LEU A 1 202 ? -9.146 1.223 34.808 1.00 91.31 202 LEU A N 1
ATOM 1574 C CA . LEU A 1 202 ? -8.269 0.665 35.843 1.00 91.31 202 LEU A CA 1
ATOM 1575 C C . LEU A 1 202 ? -7.920 1.700 36.919 1.00 91.31 202 LEU A C 1
ATOM 1577 O O . LEU A 1 202 ? -7.932 1.387 38.113 1.00 91.31 202 LEU A O 1
ATOM 1581 N N . THR A 1 203 ? -7.676 2.949 36.517 1.00 90.62 203 THR A N 1
ATOM 1582 C CA . THR A 1 203 ? -7.420 4.051 37.455 1.00 90.62 203 THR A CA 1
ATOM 1583 C C . THR A 1 203 ? -8.638 4.317 38.342 1.00 90.62 203 THR A C 1
ATOM 1585 O O . THR A 1 203 ? -8.506 4.415 39.566 1.00 90.62 203 THR A O 1
ATOM 1588 N N . ALA A 1 204 ? -9.837 4.374 37.757 1.00 90.75 204 ALA A N 1
ATOM 1589 C CA . ALA A 1 204 ? -11.082 4.574 38.494 1.00 90.75 204 ALA A CA 1
ATOM 1590 C C . ALA A 1 204 ? -11.354 3.434 39.493 1.00 90.75 204 ALA A C 1
ATOM 1592 O O . ALA A 1 204 ? -11.667 3.701 40.657 1.00 90.75 204 ALA A O 1
ATOM 1593 N N . VAL A 1 205 ? -11.164 2.175 39.081 1.00 91.75 205 VAL A N 1
ATOM 1594 C CA . VAL A 1 205 ? -11.308 1.000 39.961 1.00 91.75 205 VAL A CA 1
ATOM 1595 C C . VAL A 1 205 ? -10.295 1.043 41.105 1.00 91.75 205 VAL A C 1
ATOM 1597 O O . VAL A 1 205 ? -10.670 0.851 42.264 1.00 91.75 205 VAL A O 1
ATOM 1600 N N . GLY A 1 206 ? -9.027 1.350 40.820 1.00 91.56 206 GLY A N 1
ATOM 1601 C CA . GLY A 1 206 ? -7.976 1.431 41.835 1.00 91.56 206 GLY A CA 1
ATOM 1602 C C . GLY A 1 206 ? -8.237 2.514 42.889 1.00 91.56 206 GLY A C 1
ATOM 1603 O O . GLY A 1 206 ? -8.078 2.271 44.091 1.00 91.56 206 GLY A O 1
ATOM 1604 N N . LEU A 1 207 ? -8.683 3.699 42.463 1.00 90.62 207 LEU A N 1
ATOM 1605 C CA . LEU A 1 207 ? -9.066 4.786 43.370 1.00 90.62 207 LEU A CA 1
ATOM 1606 C C . LEU A 1 207 ? -10.325 4.440 44.180 1.00 90.62 207 LEU A C 1
ATOM 1608 O O . LEU A 1 207 ? -10.370 4.713 45.383 1.00 90.62 207 LEU A O 1
ATOM 1612 N N . GLY A 1 208 ? -11.314 3.795 43.554 1.00 88.12 208 GLY A N 1
ATOM 1613 C CA . GLY A 1 208 ? -12.523 3.311 44.220 1.00 88.12 208 GLY A CA 1
ATOM 1614 C C . GLY A 1 208 ? -12.214 2.281 45.308 1.00 88.12 208 GLY A C 1
ATOM 1615 O O . GLY A 1 208 ? -12.582 2.474 46.468 1.00 88.12 208 GLY A O 1
ATOM 1616 N N . ALA A 1 209 ? -11.457 1.234 44.979 1.00 86.25 209 ALA A N 1
ATOM 1617 C CA . ALA A 1 209 ? -11.103 0.155 45.902 1.00 86.25 209 ALA A CA 1
ATOM 1618 C C . ALA A 1 209 ? -10.345 0.652 47.148 1.00 86.25 209 ALA A C 1
ATOM 1620 O O . ALA A 1 209 ? -10.599 0.192 48.263 1.00 86.25 209 ALA A O 1
ATOM 1621 N N . ARG A 1 210 ? -9.452 1.642 46.997 1.00 82.44 210 ARG A N 1
ATOM 1622 C CA . ARG A 1 210 ? -8.735 2.262 48.129 1.00 82.44 210 ARG A CA 1
ATOM 1623 C C . ARG A 1 210 ? -9.658 3.018 49.083 1.00 82.44 210 ARG A C 1
ATOM 1625 O O . ARG A 1 210 ? -9.356 3.100 50.272 1.00 82.44 210 ARG A O 1
ATOM 1632 N N . ARG A 1 211 ? -10.761 3.573 48.579 1.00 78.69 211 ARG A N 1
ATOM 1633 C CA . ARG A 1 211 ? -11.744 4.299 49.391 1.00 78.69 211 ARG A CA 1
ATOM 1634 C C . ARG A 1 211 ? -12.628 3.346 50.195 1.00 78.69 211 ARG A C 1
ATOM 1636 O O . ARG A 1 211 ? -12.919 3.647 51.345 1.00 78.69 211 ARG A O 1
ATOM 1643 N N . PHE A 1 212 ? -12.978 2.190 49.630 1.00 74.38 212 PHE A N 1
ATOM 1644 C CA . PHE A 1 212 ? -13.762 1.158 50.321 1.00 74.38 212 PHE A CA 1
ATOM 1645 C C . PHE A 1 212 ? -12.969 0.376 51.375 1.00 74.38 212 PHE A C 1
ATOM 1647 O O . PHE A 1 212 ? -13.563 -0.141 52.306 1.00 74.38 212 PHE A O 1
ATOM 1654 N N . ARG A 1 213 ? -11.634 0.324 51.279 1.00 72.00 213 ARG A N 1
ATOM 1655 C CA . ARG A 1 213 ? -10.766 -0.334 52.277 1.00 72.00 213 ARG A CA 1
ATOM 1656 C C . ARG A 1 213 ? -10.497 0.484 53.549 1.00 72.00 213 ARG A C 1
ATOM 1658 O O . ARG A 1 213 ? -9.860 -0.029 54.460 1.00 72.00 213 ARG A O 1
ATOM 1665 N N . LYS A 1 214 ? -10.888 1.762 53.579 1.00 56.34 214 LYS A N 1
ATOM 1666 C CA . LYS A 1 214 ? -10.710 2.673 54.728 1.00 56.34 214 LYS A CA 1
ATOM 1667 C C . LYS A 1 214 ? -12.000 2.879 55.541 1.00 56.34 214 LYS A C 1
ATOM 1669 O O . LYS A 1 214 ? -12.053 3.804 56.349 1.00 56.34 214 LYS A O 1
ATOM 1674 N N . VAL A 1 215 ? -13.015 2.051 55.300 1.00 49.03 215 VAL A N 1
ATOM 1675 C CA . VAL A 1 215 ? -14.240 1.907 56.103 1.00 49.03 215 VAL A CA 1
ATOM 1676 C C . VAL A 1 215 ? -14.194 0.525 56.735 1.00 49.03 215 VAL A C 1
ATOM 1678 O O . VAL A 1 215 ? -14.565 0.428 57.921 1.00 49.03 215 VAL A O 1
#

Secondary structure (DSSP, 8-state):
-------SSTTTT--------S--TT-BEEEEEEEEEE-SSS-EEEEEEEEETTT--EEEE-BS-SS----SEEEEEESSEESS--TT-SS-EEPPHHHHHHHHHHHTT----HHHHHHHHHHHTTTTTT-TTHHHHHHHTT--HHHHHHHHHHHHHHTT----SEEEEEEEESSTTS-SEEEEEEEEEPPPTHHHHHHHHHHHHHHHHHHHTT-

Solvent-accessible surface area (backbone atoms only — not comparable to full-atom values): 11971 Å² total; per-residue (Å²): 134,86,83,79,84,88,77,72,74,78,66,72,80,64,71,66,76,61,60,62,73,89,68,52,65,44,40,47,43,49,77,43,83,75,45,81,27,75,66,50,77,86,39,70,46,18,36,30,38,42,30,34,70,86,77,65,49,70,50,75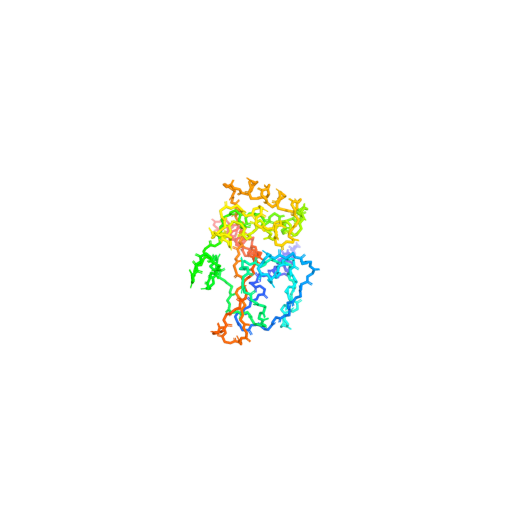,32,36,57,59,38,67,87,56,53,86,46,41,12,29,35,40,75,35,80,39,41,36,74,51,36,41,77,65,37,88,45,62,35,66,68,42,48,30,47,44,28,52,52,50,42,45,76,75,65,50,90,67,61,54,48,23,48,34,51,20,40,26,57,66,62,31,47,53,72,92,43,95,55,50,64,64,51,32,37,75,47,77,41,58,64,68,44,45,55,49,9,52,48,52,43,62,69,22,59,93,39,66,60,92,69,52,48,27,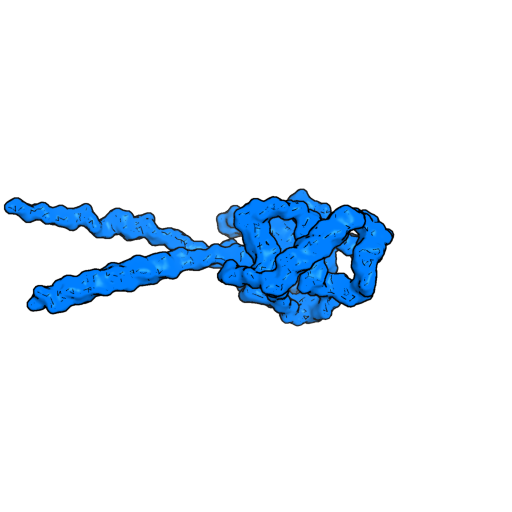24,38,32,20,1,67,36,59,84,31,82,43,71,34,34,32,28,54,39,75,50,67,79,54,50,54,60,60,51,48,54,52,49,53,50,52,50,54,58,49,54,59,59,64,72,76,112

Foldseek 3Di:
DDPPPPPDPVVVVPPPPQDDDPADQLFWKDKDDPDWDQPLPPFIWWWMWIAGPVNRDIDIWTWQARPFDDATTFHHWAQAFDALQYQVGRGGQGQDQLLVVLVVCVVVPNDDPGNLNNVLSCVRSCNVVVPPCSLVSCVVSVHDNVSPVSNVVSNVVSVPHGDPWRKTKGWHANDSNSPHTTTIIIDTDPDGCVVVVVVVVVVVVVVVVVVVVVD

InterPro domains:
  IPR013424 PEP-CTERM protein-sorting domain [PF07589] (189-211)
  IPR013424 PEP-CTERM protein-sorting domain [TIGR02595] (189-214)

pLDDT: mean 87.45, std 14.45, range [42.94, 98.62]

Sequence (215 aa):
MKKIFLIPILFLFLSGIAWSLPFNAGDPVNINLIESVGSGFGSSGGLFKIKDLNTNITINTFCLELDEFIGSYVADVSDDLATKGGRNTDGNDKLSDATKWLYWRYTEGYSYDVKALQLAIWLLEEEYHDISDWKTWYKNNGGSEILANLALQYVSDAQGQSTTADIRVLDISYNKDGTNPAQSYLIRVPEPGGLILLGIGLTAVGLGARRFRKV

Radius of gyration: 22.38 Å; Cα contacts (8 Å, |Δi|>4): 405; chains: 1; bounding box: 44×39×77 Å

Organism: NCBI:txid2268181